Protein AF-0000000082405701 (afdb_homodimer)

Sequence (366 aa):
MRSQQKILGAALGLIEGGGFEAVNIAAVATAAGVSRQTVYSIFGTREEVVSQAMGGLAVEVLGEITAQVESVDTACDYVVEFIVAARTAVRAHPVLATLLLAERGNPVFDLEMMSRAIPFAGQMLAPMVERGLATEAELDEIVEIAVRLGLSVVAFDSDLVHSDDSLRAFLSRWLGPAIRSTSMRSQQKILGAALGLIEGGGFEAVNIAAVATAAGVSRQTVYSIFGTREEVVSQAMGGLAVEVLGEITAQVESVDTACDYVVEFIVAARTAVRAHPVLATLLLAERGNPVFDLEMMSRAIPFAGQMLAPMVERGLATEAELDEIVEIAVRLGLSVVAFDSDLVHSDDSLRAFLSRWLGPAIRSTS

Nearest PDB structures (foldseek):
  5n1i-assembly1_B  TM=6.754E-01  e=7.200E-05  Mycobacterium tuberculosis H37Rv
  3f1b-assembly1_A-2  TM=5.579E-01  e=2.774E-04  Rhodococcus jostii RHA1
  2gen-assembly1_A-2  TM=5.073E-01  e=1.478E-04  Pseudomonas aeruginosa PAO1
  3pas-assembly1_A  TM=5.674E-01  e=1.602E-03  Marinobacter nauticus VT8
  6o6o-assembly1_B  TM=6.474E-01  e=3.936E-03  Mycobacterium tuberculosis

Foldseek 3Di:
DLLLVLLLVLCLVQCLVPNLVSQALVSSCVSSVHDSVVVCVVQNGSLSSNVVSVVVLLVVLLVQLLVQLVPPQALLSSLLSSLLSSLVSQCPDSNSLSLLPPDPSNCCPDPCNCVVQLVSLLVSSVVCVVSVNDPPVVSSVSSVVSSVVSSCCNNPPDPQCNDSVSSSVVSCVVVVVVSVVVD/DLLLVLLLVLCLVQCLPPNLVSFALVSSCVSSVHDSVVVCVVQNGSLSSNVVSVVVLLVVLLVQLLVQQVPPQALLSSLLSSLLSSLVSQCPDSNSLSLLPPDPSNCCPDPCNCVVQLVSLLVSSVVCVVSVNDPPVVSSVSSVVSSVVSSCCNNPPDPQCNDSVSSSVVSCVVVVVVSVVVD

Structure (mmCIF, N/CA/C/O backbone):
data_AF-0000000082405701-model_v1
#
loop_
_entity.id
_entity.type
_entity.pdbx_description
1 polymer 'TetR/AcrR family transcriptional regulator'
#
loop_
_atom_site.group_PDB
_atom_site.id
_atom_site.type_symbol
_atom_site.label_atom_id
_atom_site.label_alt_id
_atom_site.label_comp_id
_atom_site.label_asym_id
_atom_site.label_entity_id
_atom_site.label_seq_id
_atom_site.pdbx_PDB_ins_code
_atom_site.Cartn_x
_atom_site.Cartn_y
_atom_site.Cartn_z
_atom_site.occupancy
_atom_site.B_iso_or_equiv
_atom_site.auth_seq_id
_atom_site.auth_comp_id
_atom_site.auth_asym_id
_atom_site.auth_atom_id
_atom_site.pdbx_PDB_model_num
ATOM 1 N N . MET A 1 1 ? -15.023 -31.734 -10.336 1 65.12 1 MET A N 1
ATOM 2 C CA . MET A 1 1 ? -13.977 -31.016 -11.047 1 65.12 1 MET A CA 1
ATOM 3 C C . MET A 1 1 ? -14.57 -29.969 -11.977 1 65.12 1 MET A C 1
ATOM 5 O O . MET A 1 1 ? -14.188 -28.797 -11.93 1 65.12 1 MET A O 1
ATOM 9 N N . ARG A 1 2 ? -15.727 -30.281 -12.555 1 86.25 2 ARG A N 1
ATOM 10 C CA . ARG A 1 2 ? -16.344 -29.438 -13.562 1 86.25 2 ARG A CA 1
ATOM 11 C C . ARG A 1 2 ? -17.109 -28.281 -12.914 1 86.25 2 ARG A C 1
ATOM 13 O O . ARG A 1 2 ? -16.969 -27.125 -13.328 1 86.25 2 ARG A O 1
ATOM 20 N N . SER A 1 3 ? -17.75 -28.625 -11.672 1 91.31 3 SER A N 1
ATOM 21 C CA . SER A 1 3 ? -18.562 -27.609 -11.023 1 91.31 3 SER A CA 1
ATOM 22 C C . SER A 1 3 ? -17.703 -26.562 -10.328 1 91.31 3 SER A C 1
ATOM 24 O O . SER A 1 3 ? -18 -25.375 -10.359 1 91.31 3 SER A O 1
ATOM 26 N N . GLN A 1 4 ? -16.656 -27.078 -9.805 1 93 4 GLN A N 1
ATOM 27 C CA . GLN A 1 4 ? -15.758 -26.172 -9.094 1 93 4 GLN A CA 1
ATOM 28 C C . GLN A 1 4 ? -15.188 -25.109 -10.039 1 93 4 GLN A C 1
ATOM 30 O O . GLN A 1 4 ? -15.188 -23.922 -9.711 1 93 4 GLN A O 1
ATOM 35 N N . GLN A 1 5 ? -14.789 -25.594 -11.141 1 92.19 5 GLN A N 1
ATOM 36 C CA . GLN A 1 5 ? -14.211 -24.688 -12.125 1 92.19 5 GLN A CA 1
ATOM 37 C C . GLN A 1 5 ? -15.258 -23.719 -12.656 1 92.19 5 GLN A C 1
ATOM 39 O O . GLN A 1 5 ? -14.961 -22.547 -12.883 1 92.19 5 GLN A O 1
ATOM 44 N N . LYS A 1 6 ? -16.406 -24.234 -12.844 1 95 6 LYS A N 1
ATOM 45 C CA . LYS A 1 6 ? -17.5 -23.375 -13.32 1 95 6 LYS A CA 1
ATOM 46 C C . LYS A 1 6 ? -17.812 -22.281 -12.312 1 95 6 LYS A C 1
ATOM 48 O O . LYS A 1 6 ? -18.047 -21.125 -12.695 1 95 6 LYS A O 1
ATOM 53 N N . ILE A 1 7 ? -17.766 -22.719 -11.094 1 96.38 7 ILE A N 1
ATOM 54 C CA . ILE A 1 7 ? -18.094 -21.781 -10.016 1 96.38 7 ILE A CA 1
ATOM 55 C C . ILE A 1 7 ? -17 -20.703 -9.93 1 96.38 7 ILE A C 1
ATOM 57 O O . ILE A 1 7 ? -17.312 -19.516 -9.852 1 96.38 7 ILE A O 1
ATOM 61 N N . LEU A 1 8 ? -15.828 -21.172 -9.953 1 93.81 8 LEU A N 1
ATOM 62 C CA . LEU A 1 8 ? -14.727 -20.219 -9.875 1 93.81 8 LEU A CA 1
ATOM 63 C C . LEU A 1 8 ? -14.719 -19.297 -11.086 1 93.81 8 LEU A C 1
ATOM 65 O O . LEU A 1 8 ? -14.484 -18.094 -10.945 1 93.81 8 LEU A O 1
ATOM 69 N N . GLY A 1 9 ? -15.016 -19.859 -12.219 1 93.31 9 GLY A N 1
ATOM 70 C CA . GLY A 1 9 ? -15.133 -19.047 -13.422 1 93.31 9 GLY A CA 1
ATOM 71 C C . GLY A 1 9 ? -16.25 -18.016 -13.344 1 93.31 9 GLY A C 1
ATOM 72 O O . GLY A 1 9 ? -16.078 -16.875 -13.766 1 93.31 9 GLY A O 1
ATOM 73 N N . ALA A 1 10 ? -17.344 -18.453 -12.844 1 95.94 10 ALA A N 1
ATOM 74 C CA . ALA A 1 10 ? -18.5 -17.562 -12.672 1 95.94 10 ALA A CA 1
ATOM 75 C C . ALA A 1 10 ? -18.172 -16.406 -11.727 1 95.94 10 ALA A C 1
ATOM 77 O O . ALA A 1 10 ? -18.531 -15.266 -11.984 1 95.94 10 ALA A O 1
ATOM 78 N N . ALA A 1 11 ? -17.531 -16.766 -10.664 1 94.56 11 ALA A N 1
ATOM 79 C CA . ALA A 1 11 ? -17.141 -15.742 -9.703 1 94.56 11 ALA A CA 1
ATOM 80 C C . ALA A 1 11 ? -16.234 -14.695 -10.352 1 94.56 11 ALA A C 1
ATOM 82 O O . ALA A 1 11 ? -16.438 -13.492 -10.164 1 94.56 11 ALA A O 1
ATOM 83 N N . LEU A 1 12 ? -15.289 -15.133 -11.133 1 91.56 12 LEU A N 1
ATOM 84 C CA . LEU A 1 12 ? -14.383 -14.227 -11.82 1 91.56 12 LEU A CA 1
ATOM 85 C C . LEU A 1 12 ? -15.133 -13.344 -12.805 1 91.56 12 LEU A C 1
ATOM 87 O O . LEU A 1 12 ? -14.844 -12.148 -12.93 1 91.56 12 LEU A O 1
ATOM 91 N N . GLY A 1 13 ? -16.047 -13.953 -13.453 1 92.88 13 GLY A N 1
ATOM 92 C CA . GLY A 1 13 ? -16.875 -13.18 -14.367 1 92.88 13 GLY A CA 1
ATOM 93 C C . GLY A 1 13 ? -17.672 -12.086 -13.672 1 92.88 13 GLY A C 1
ATOM 94 O O . GLY A 1 13 ? -17.766 -10.969 -14.18 1 92.88 13 GLY A O 1
ATOM 95 N N . LEU A 1 14 ? -18.219 -12.43 -12.562 1 94.19 14 LEU A N 1
ATOM 96 C CA . LEU A 1 14 ? -18.984 -11.453 -11.789 1 94.19 14 LEU A CA 1
ATOM 97 C C . LEU A 1 14 ? -18.094 -10.312 -11.312 1 94.19 14 LEU A C 1
ATOM 99 O O . LEU A 1 14 ? -18.5 -9.148 -11.352 1 94.19 14 LEU A O 1
ATOM 103 N N . ILE A 1 15 ? -16.953 -10.656 -10.93 1 88.94 15 ILE A N 1
ATOM 104 C CA . ILE A 1 15 ? -16.016 -9.641 -10.453 1 88.94 15 ILE A CA 1
ATOM 105 C C . ILE A 1 15 ? -15.617 -8.727 -11.609 1 88.94 15 ILE A C 1
ATOM 107 O O . ILE A 1 15 ? -15.562 -7.504 -11.445 1 88.94 15 ILE A O 1
ATOM 111 N N . GLU A 1 16 ? -15.312 -9.32 -12.68 1 87.94 16 GLU A N 1
ATOM 112 C CA . GLU A 1 16 ? -14.93 -8.547 -13.859 1 87.94 16 GLU A CA 1
ATOM 113 C C . GLU A 1 16 ? -16 -7.527 -14.227 1 87.94 16 GLU A C 1
ATOM 115 O O . GLU A 1 16 ? -15.688 -6.391 -14.586 1 87.94 16 GLU A O 1
ATOM 120 N N . GLY A 1 17 ? -17.219 -7.898 -14.078 1 85.88 17 GLY A N 1
ATOM 121 C CA . GLY A 1 17 ? -18.328 -7.07 -14.508 1 85.88 17 GLY A CA 1
ATOM 122 C C . GLY A 1 17 ? -18.781 -6.09 -13.445 1 85.88 17 GLY A C 1
ATOM 123 O O . GLY A 1 17 ? -19.156 -4.957 -13.758 1 85.88 17 GLY A O 1
ATOM 124 N N . GLY A 1 18 ? -18.828 -6.543 -12.211 1 86.38 18 GLY A N 1
ATOM 125 C CA . GLY A 1 18 ? -19.469 -5.738 -11.188 1 86.38 18 GLY A CA 1
ATOM 126 C C . GLY A 1 18 ? -18.625 -5.566 -9.938 1 86.38 18 GLY A C 1
ATOM 127 O O . GLY A 1 18 ? -19.094 -4.984 -8.953 1 86.38 18 GLY A O 1
ATOM 128 N N . GLY A 1 19 ? -17.438 -5.984 -10 1 84.62 19 GLY A N 1
ATOM 129 C CA . GLY A 1 19 ? -16.594 -5.887 -8.82 1 84.62 19 GLY A CA 1
ATOM 130 C C . GLY A 1 19 ? -16.906 -6.938 -7.777 1 84.62 19 GLY A C 1
ATOM 131 O O . GLY A 1 19 ? -17.672 -7.863 -8.031 1 84.62 19 GLY A O 1
ATOM 132 N N . PHE A 1 20 ? -16.312 -6.762 -6.645 1 82.75 20 PHE A N 1
ATOM 133 C CA . PHE A 1 20 ? -16.422 -7.777 -5.602 1 82.75 20 PHE A CA 1
ATOM 134 C C . PHE A 1 20 ? -17.828 -7.785 -5 1 82.75 20 PHE A C 1
ATOM 136 O O . PHE A 1 20 ? -18.297 -8.82 -4.523 1 82.75 20 PHE A O 1
ATOM 143 N N . GLU A 1 21 ? -18.453 -6.707 -5.051 1 83 21 GLU A N 1
ATOM 144 C CA . GLU A 1 21 ? -19.781 -6.598 -4.484 1 83 21 GLU A CA 1
ATOM 145 C C . GLU A 1 21 ? -20.797 -7.383 -5.312 1 83 21 GLU A C 1
ATOM 147 O O . GLU A 1 21 ? -21.875 -7.738 -4.816 1 83 21 GLU A O 1
ATOM 152 N N . ALA A 1 22 ? -20.469 -7.672 -6.426 1 88.88 22 ALA A N 1
ATOM 153 C CA . ALA A 1 22 ? -21.359 -8.398 -7.32 1 88.88 22 ALA A CA 1
ATOM 154 C C . ALA A 1 22 ? -21.359 -9.891 -7.004 1 88.88 22 ALA A C 1
ATOM 156 O O . ALA A 1 22 ? -22.219 -10.633 -7.48 1 88.88 22 ALA A O 1
ATOM 157 N N . VAL A 1 23 ? -20.422 -10.312 -6.223 1 91.94 23 VAL A N 1
ATOM 158 C CA . VAL A 1 23 ? -20.266 -11.734 -5.945 1 91.94 23 VAL A CA 1
ATOM 159 C C . VAL A 1 23 ? -21.078 -12.109 -4.703 1 91.94 23 VAL A C 1
ATOM 161 O O . VAL A 1 23 ? -20.797 -11.617 -3.605 1 91.94 23 VAL A O 1
ATOM 164 N N . ASN A 1 24 ? -22.062 -12.805 -4.828 1 95 24 ASN A N 1
ATOM 165 C CA . ASN A 1 24 ? -22.797 -13.5 -3.777 1 95 24 ASN A CA 1
ATOM 166 C C . ASN A 1 24 ? -23.203 -14.906 -4.215 1 95 24 ASN A C 1
ATOM 168 O O . ASN A 1 24 ? -23.109 -15.242 -5.398 1 95 24 ASN A O 1
ATOM 172 N N . ILE A 1 25 ? -23.609 -15.703 -3.242 1 96.12 25 ILE A N 1
ATOM 173 C CA . ILE A 1 25 ? -23.844 -17.125 -3.508 1 96.12 25 ILE A CA 1
ATOM 174 C C . ILE A 1 25 ? -24.922 -17.266 -4.57 1 96.12 25 ILE A C 1
ATOM 176 O O . ILE A 1 25 ? -24.781 -18.078 -5.492 1 96.12 25 ILE A O 1
ATOM 180 N N . ALA A 1 26 ? -25.938 -16.453 -4.492 1 96.94 26 ALA A N 1
ATOM 181 C CA . ALA A 1 26 ? -27.031 -16.531 -5.453 1 96.94 26 ALA A CA 1
ATOM 182 C C . ALA A 1 26 ? -26.562 -16.188 -6.859 1 96.94 26 ALA A C 1
ATOM 184 O O . ALA A 1 26 ? -26.859 -16.906 -7.82 1 96.94 26 ALA A O 1
ATOM 185 N N . ALA A 1 27 ? -25.875 -15.188 -7.004 1 97.38 27 ALA A N 1
ATOM 186 C CA . ALA A 1 27 ? -25.391 -14.727 -8.305 1 97.38 27 ALA A CA 1
ATOM 187 C C . ALA A 1 27 ? -24.391 -15.719 -8.898 1 97.38 27 ALA A C 1
ATOM 189 O O . ALA A 1 27 ? -24.422 -15.992 -10.102 1 97.38 27 ALA A O 1
ATOM 190 N N . VAL A 1 28 ? -23.516 -16.25 -8.086 1 97.62 28 VAL A N 1
ATOM 191 C CA . VAL A 1 28 ? -22.516 -17.203 -8.531 1 97.62 28 VAL A CA 1
ATOM 192 C C . VAL A 1 28 ? -23.203 -18.484 -9.008 1 97.62 28 VAL A C 1
ATOM 194 O O . VAL A 1 28 ? -22.859 -19.031 -10.062 1 97.62 28 VAL A O 1
ATOM 197 N N . ALA A 1 29 ? -24.125 -18.906 -8.211 1 97.5 29 ALA A N 1
ATOM 198 C CA . ALA A 1 29 ? -24.859 -20.125 -8.57 1 97.5 29 ALA A CA 1
ATOM 199 C C . ALA A 1 29 ? -25.547 -19.969 -9.914 1 97.5 29 ALA A C 1
ATOM 201 O O . ALA A 1 29 ? -25.453 -20.828 -10.781 1 97.5 29 ALA A O 1
ATOM 202 N N . THR A 1 30 ? -26.188 -18.859 -10.109 1 97.81 30 THR A N 1
ATOM 203 C CA . THR A 1 30 ? -26.906 -18.562 -11.352 1 97.81 30 THR A CA 1
ATOM 204 C C . THR A 1 30 ? -25.953 -18.516 -12.531 1 97.81 30 THR A C 1
ATOM 206 O O . THR A 1 30 ? -26.188 -19.172 -13.555 1 97.81 30 THR A O 1
ATOM 209 N N . ALA A 1 31 ? -24.891 -17.891 -12.383 1 97 31 ALA A N 1
ATOM 210 C CA . ALA A 1 31 ? -23.922 -17.719 -13.461 1 97 31 ALA A CA 1
ATOM 211 C C . ALA A 1 31 ? -23.219 -19.031 -13.805 1 97 31 ALA A C 1
ATOM 213 O O . ALA A 1 31 ? -22.891 -19.281 -14.969 1 97 31 ALA A O 1
ATOM 214 N N . ALA A 1 32 ? -23.031 -19.828 -12.828 1 97.12 32 ALA A N 1
ATOM 215 C CA . ALA A 1 32 ? -22.344 -21.094 -13.008 1 97.12 32 ALA A CA 1
ATOM 216 C C . ALA A 1 32 ? -23.297 -22.188 -13.469 1 97.12 32 ALA A C 1
ATOM 218 O O . ALA A 1 32 ? -22.859 -23.266 -13.883 1 97.12 32 ALA A O 1
ATOM 219 N N . GLY A 1 33 ? -24.547 -21.906 -13.359 1 97.38 33 GLY A N 1
ATOM 220 C CA . GLY A 1 33 ? -25.531 -22.906 -13.734 1 97.38 33 GLY A CA 1
ATOM 221 C C . GLY A 1 33 ? -25.625 -24.062 -12.758 1 97.38 33 GLY A C 1
ATOM 222 O O . GLY A 1 33 ? -25.75 -25.219 -13.156 1 97.38 33 GLY A O 1
ATOM 223 N N . VAL A 1 34 ? -25.453 -23.797 -11.539 1 97.44 34 VAL A N 1
ATOM 224 C CA . VAL A 1 34 ? -25.578 -24.797 -10.484 1 97.44 34 VAL A CA 1
ATOM 225 C C . VAL A 1 34 ? -26.516 -24.297 -9.391 1 97.44 34 VAL A C 1
ATOM 227 O O . VAL A 1 34 ? -26.969 -23.141 -9.438 1 97.44 34 VAL A O 1
ATOM 230 N N . SER A 1 35 ? -26.844 -25.172 -8.484 1 96.69 35 SER A N 1
ATOM 231 C CA . SER A 1 35 ? -27.672 -24.75 -7.371 1 96.69 35 SER A CA 1
ATOM 232 C C . SER A 1 35 ? -26.875 -24 -6.32 1 96.69 35 SER A C 1
ATOM 234 O O . SER A 1 35 ? -25.656 -24.156 -6.238 1 96.69 35 SER A O 1
ATOM 236 N N . ARG A 1 36 ? -27.578 -23.188 -5.539 1 96.31 36 ARG A N 1
ATOM 237 C CA . ARG A 1 36 ? -26.938 -22.516 -4.406 1 96.31 36 ARG A CA 1
ATOM 238 C C . ARG A 1 36 ? -26.328 -23.531 -3.445 1 96.31 36 ARG A C 1
ATOM 240 O O . ARG A 1 36 ? -25.234 -23.328 -2.916 1 96.31 36 ARG A O 1
ATOM 247 N N . GLN A 1 37 ? -27.016 -24.594 -3.285 1 96.12 37 GLN A N 1
ATOM 248 C CA . GLN A 1 37 ? -26.578 -25.656 -2.391 1 96.12 37 GLN A CA 1
ATOM 249 C C . GLN A 1 37 ? -25.25 -26.25 -2.855 1 96.12 37 GLN A C 1
ATOM 251 O O . GLN A 1 37 ? -24.391 -26.578 -2.035 1 96.12 37 GLN A O 1
ATOM 256 N N . THR A 1 38 ? -25.156 -26.375 -4.105 1 95.94 38 THR A N 1
ATOM 257 C CA . THR A 1 38 ? -23.922 -26.891 -4.68 1 95.94 38 THR A CA 1
ATOM 258 C C . THR A 1 38 ? -22.75 -25.953 -4.371 1 95.94 38 THR A C 1
ATOM 260 O O . THR A 1 38 ? -21.672 -26.406 -4 1 95.94 38 THR A O 1
ATOM 263 N N . VAL A 1 39 ? -22.938 -24.625 -4.473 1 97.25 39 VAL A N 1
ATOM 264 C CA . VAL A 1 39 ? -21.891 -23.656 -4.168 1 97.25 39 VAL A CA 1
ATOM 265 C C . VAL A 1 39 ? -21.5 -23.766 -2.697 1 97.25 39 VAL A C 1
ATOM 267 O O . VAL A 1 39 ? -20.312 -23.812 -2.365 1 97.25 39 VAL A O 1
ATOM 270 N N . TYR A 1 40 ? -22.5 -23.953 -1.844 1 95.88 40 TYR A N 1
ATOM 271 C CA . TYR A 1 40 ? -22.25 -24.062 -0.409 1 95.88 40 TYR A CA 1
ATOM 272 C C . TYR A 1 40 ? -21.516 -25.344 -0.072 1 95.88 40 TYR A C 1
ATOM 274 O O . TYR A 1 40 ? -20.609 -25.359 0.767 1 95.88 40 TYR A O 1
ATOM 282 N N . SER A 1 41 ? -21.938 -26.344 -0.735 1 95.88 41 SER A N 1
ATOM 283 C CA . SER A 1 41 ? -21.328 -27.641 -0.442 1 95.88 41 SER A CA 1
ATOM 284 C C . SER A 1 41 ? -19.859 -27.656 -0.847 1 95.88 41 SER A C 1
ATOM 286 O O . SER A 1 41 ? -19.047 -28.281 -0.172 1 95.88 41 SER A O 1
ATOM 288 N N . ILE A 1 42 ? -19.547 -27 -1.888 1 95.38 42 ILE A N 1
ATOM 289 C CA . ILE A 1 42 ? -18.188 -27.047 -2.428 1 95.38 42 ILE A CA 1
ATOM 290 C C . ILE A 1 42 ? -17.312 -26.031 -1.717 1 95.38 42 ILE A C 1
ATOM 292 O O . ILE A 1 42 ? -16.172 -26.312 -1.369 1 95.38 42 ILE A O 1
ATOM 296 N N . PHE A 1 43 ? -17.812 -24.75 -1.463 1 94.62 43 PHE A N 1
ATOM 297 C CA . PHE A 1 43 ? -16.938 -23.672 -1.015 1 94.62 43 PHE A CA 1
ATOM 298 C C . PHE A 1 43 ? -17.344 -23.188 0.37 1 94.62 43 PHE A C 1
ATOM 300 O O . PHE A 1 43 ? -16.562 -22.547 1.065 1 94.62 43 PHE A O 1
ATOM 307 N N . GLY A 1 44 ? -18.469 -23.422 0.68 1 92.81 44 GLY A N 1
ATOM 308 C CA . GLY A 1 44 ? -18.938 -23.062 2.006 1 92.81 44 GLY A CA 1
ATOM 309 C C . GLY A 1 44 ? -19.391 -21.609 2.104 1 92.81 44 GLY A C 1
ATOM 310 O O . GLY A 1 44 ? -20.531 -21.328 2.48 1 92.81 44 GLY A O 1
ATOM 311 N N . THR A 1 45 ? -18.547 -20.625 1.73 1 92.31 45 THR A N 1
ATOM 312 C CA . THR A 1 45 ? -18.891 -19.219 1.891 1 92.31 45 THR A CA 1
ATOM 313 C C . THR A 1 45 ? -18.5 -18.422 0.649 1 92.31 45 THR A C 1
ATOM 315 O O . THR A 1 45 ? -17.672 -18.875 -0.151 1 92.31 45 THR A O 1
ATOM 318 N N . ARG A 1 46 ? -19.109 -17.25 0.557 1 91.94 46 ARG A N 1
ATOM 319 C CA . ARG A 1 46 ? -18.75 -16.297 -0.495 1 91.94 46 ARG A CA 1
ATOM 320 C C . ARG A 1 46 ? -17.266 -15.961 -0.451 1 91.94 46 ARG A C 1
ATOM 322 O O . ARG A 1 46 ? -16.609 -15.883 -1.492 1 91.94 46 ARG A O 1
ATOM 329 N N . GLU A 1 47 ? -16.781 -15.82 0.719 1 84.44 47 GLU A N 1
ATOM 330 C CA . GLU A 1 47 ? -15.391 -15.453 0.906 1 84.44 47 GLU A CA 1
ATOM 331 C C . GLU A 1 47 ? -14.453 -16.531 0.365 1 84.44 47 GLU A C 1
ATOM 333 O O . GLU A 1 47 ? -13.438 -16.219 -0.259 1 84.44 47 GLU A O 1
ATOM 338 N N . GLU A 1 48 ? -14.844 -17.672 0.582 1 87.12 48 GLU A N 1
ATOM 339 C CA . GLU A 1 48 ? -14.031 -18.797 0.09 1 87.12 48 GLU A CA 1
ATOM 340 C C . GLU A 1 48 ? -14.078 -18.875 -1.433 1 87.12 48 GLU A C 1
ATOM 342 O O . GLU A 1 48 ? -13.07 -19.172 -2.074 1 87.12 48 GLU A O 1
ATOM 347 N N . VAL A 1 49 ? -15.258 -18.656 -1.954 1 91.69 49 VAL A N 1
ATOM 348 C CA . VAL A 1 49 ? -15.383 -18.641 -3.408 1 91.69 49 VAL A CA 1
ATOM 349 C C . VAL A 1 49 ? -14.453 -17.578 -3.992 1 91.69 49 VAL A C 1
ATOM 351 O O . VAL A 1 49 ? -13.68 -17.859 -4.91 1 91.69 49 VAL A O 1
ATOM 354 N N . VAL A 1 50 ? -14.508 -16.453 -3.439 1 87.62 50 VAL A N 1
ATOM 355 C CA . VAL A 1 50 ? -13.727 -15.328 -3.93 1 87.62 50 VAL A CA 1
ATOM 356 C C . VAL A 1 50 ? -12.234 -15.609 -3.736 1 87.62 50 VAL A C 1
ATOM 358 O O . VAL A 1 50 ? -11.438 -15.422 -4.656 1 87.62 50 VAL A O 1
ATOM 361 N N . SER A 1 51 ? -11.922 -16.078 -2.59 1 83.5 51 SER A N 1
ATOM 362 C CA . SER A 1 51 ? -10.531 -16.375 -2.27 1 83.5 51 SER A CA 1
ATOM 363 C C . SER A 1 51 ? -9.945 -17.391 -3.244 1 83.5 51 SER A C 1
ATOM 365 O O . SER A 1 51 ? -8.852 -17.188 -3.783 1 83.5 51 SER A O 1
ATOM 367 N N . GLN A 1 52 ? -10.617 -18.375 -3.496 1 84.94 52 GLN A N 1
ATOM 368 C CA . GLN A 1 52 ? -10.109 -19.422 -4.387 1 84.94 52 GLN A CA 1
ATOM 369 C C . GLN A 1 52 ? -10.094 -18.953 -5.836 1 84.94 52 GLN A C 1
ATOM 371 O O . GLN A 1 52 ? -9.195 -19.297 -6.602 1 84.94 52 GLN A O 1
ATOM 376 N N . ALA A 1 53 ? -11.102 -18.234 -6.199 1 87.56 53 ALA A N 1
ATOM 377 C CA . ALA A 1 53 ? -11.117 -17.672 -7.547 1 87.56 53 ALA A CA 1
ATOM 378 C C . ALA A 1 53 ? -9.891 -16.797 -7.781 1 87.56 53 ALA A C 1
ATOM 380 O O . ALA A 1 53 ? -9.234 -16.891 -8.82 1 87.56 53 ALA A O 1
ATOM 381 N N . MET A 1 54 ? -9.555 -16 -6.852 1 81.88 54 MET A N 1
ATOM 382 C CA . MET A 1 54 ? -8.398 -15.117 -6.941 1 81.88 54 MET A CA 1
ATOM 383 C C . MET A 1 54 ? -7.094 -15.906 -6.906 1 81.88 54 MET A C 1
ATOM 385 O O . MET A 1 54 ? -6.125 -15.539 -7.574 1 81.88 54 MET A O 1
ATOM 389 N N . GLY A 1 55 ? -7.09 -16.953 -6.098 1 76.12 55 GLY A N 1
ATOM 390 C CA . GLY A 1 55 ? -5.922 -17.812 -6.027 1 76.12 55 GLY A CA 1
ATOM 391 C C . GLY A 1 55 ? -5.555 -18.422 -7.367 1 76.12 55 GLY A C 1
ATOM 392 O O . GLY A 1 55 ? -4.375 -18.516 -7.715 1 76.12 55 GLY A O 1
ATOM 393 N N . GLY A 1 56 ? -6.539 -18.859 -8.102 1 74.81 56 GLY A N 1
ATOM 394 C CA . GLY A 1 56 ? -6.301 -19.375 -9.438 1 74.81 56 GLY A CA 1
ATOM 395 C C . GLY A 1 56 ? -5.668 -18.359 -10.367 1 74.81 56 GLY A C 1
ATOM 396 O O . GLY A 1 56 ? -4.781 -18.703 -11.156 1 74.81 56 GLY A O 1
ATOM 397 N N . LEU A 1 57 ? -6.133 -17.188 -10.281 1 75.75 57 LEU A N 1
ATOM 398 C CA . LEU A 1 57 ? -5.574 -16.109 -11.094 1 75.75 57 LEU A CA 1
ATOM 399 C C . LEU A 1 57 ? -4.113 -15.867 -10.734 1 75.75 57 LEU A C 1
ATOM 401 O O . LEU A 1 57 ? -3.293 -15.586 -11.617 1 75.75 57 LEU A O 1
ATOM 405 N N . ALA A 1 58 ? -3.785 -16 -9.477 1 72.5 58 ALA A N 1
ATOM 406 C CA . ALA A 1 58 ? -2.41 -15.828 -9.023 1 72.5 58 ALA A CA 1
ATOM 407 C C . ALA A 1 58 ? -1.471 -16.812 -9.703 1 72.5 58 ALA A C 1
ATOM 409 O O . ALA A 1 58 ? -0.35 -16.469 -10.078 1 72.5 58 ALA A O 1
ATOM 410 N N . VAL A 1 59 ? -1.979 -18 -9.883 1 71.19 59 VAL A N 1
ATOM 411 C CA . VAL A 1 59 ? -1.184 -19.047 -10.523 1 71.19 59 VAL A CA 1
ATOM 412 C C . VAL A 1 59 ? -0.914 -18.656 -11.977 1 71.19 59 VAL A C 1
ATOM 414 O O . VAL A 1 59 ? 0.201 -18.828 -12.477 1 71.19 59 VAL A O 1
ATOM 417 N N . GLU A 1 60 ? -1.897 -18.156 -12.656 1 72.81 60 GLU A N 1
ATOM 418 C CA . GLU A 1 60 ? -1.736 -17.719 -14.031 1 72.81 60 GLU A CA 1
ATOM 419 C C . GLU A 1 60 ? -0.729 -16.578 -14.133 1 72.81 60 GLU A C 1
ATOM 421 O O . GLU A 1 60 ? 0.102 -16.547 -15.047 1 72.81 60 GLU A O 1
ATOM 426 N N . VAL A 1 61 ? -0.757 -15.688 -13.273 1 78.12 61 VAL A N 1
ATOM 427 C CA . VAL A 1 61 ? 0.135 -14.539 -13.242 1 78.12 61 VAL A CA 1
ATOM 428 C C . VAL A 1 61 ? 1.568 -15 -12.992 1 78.12 61 VAL A C 1
ATOM 430 O O . VAL A 1 61 ? 2.512 -14.461 -13.57 1 78.12 61 VAL A O 1
ATOM 433 N N . LEU A 1 62 ? 1.699 -16.047 -12.188 1 76.62 62 LEU A N 1
ATOM 434 C CA . LEU A 1 62 ? 3.012 -16.609 -11.883 1 76.62 62 LEU A CA 1
ATOM 435 C C . LEU A 1 62 ? 3.734 -17.031 -13.156 1 76.62 62 LEU A C 1
ATOM 437 O O . LEU A 1 62 ? 4.934 -16.781 -13.305 1 76.62 62 LEU A O 1
ATOM 441 N N . GLY A 1 63 ? 2.98 -17.688 -14.031 1 76.75 63 GLY A N 1
ATOM 442 C CA . GLY A 1 63 ? 3.574 -18.125 -15.281 1 76.75 63 GLY A CA 1
ATOM 443 C C . GLY A 1 63 ? 4.098 -16.984 -16.125 1 76.75 63 GLY A C 1
ATOM 444 O O . GLY A 1 63 ? 5.195 -17.078 -16.688 1 76.75 63 GLY A O 1
ATOM 445 N N . GLU A 1 64 ? 3.43 -15.953 -16.188 1 78.5 64 GLU A N 1
ATOM 446 C CA . GLU A 1 64 ? 3.811 -14.781 -16.969 1 78.5 64 GLU A CA 1
ATOM 447 C C . GLU A 1 64 ? 5.043 -14.102 -16.391 1 78.5 64 GLU A C 1
ATOM 449 O O . GLU A 1 64 ? 5.938 -13.68 -17.125 1 78.5 64 GLU A O 1
ATOM 454 N N . ILE A 1 65 ? 5.094 -14.055 -15.133 1 85.5 65 ILE A N 1
ATOM 455 C CA . ILE A 1 65 ? 6.188 -13.375 -14.445 1 85.5 65 ILE A CA 1
ATOM 456 C C . ILE A 1 65 ? 7.477 -14.188 -14.602 1 85.5 65 ILE A C 1
ATOM 458 O O . ILE A 1 65 ? 8.531 -13.625 -14.906 1 85.5 65 ILE A O 1
ATOM 462 N N . THR A 1 66 ? 7.32 -15.5 -14.406 1 82.81 66 THR A N 1
ATOM 463 C CA . THR A 1 66 ? 8.477 -16.391 -14.492 1 82.81 66 THR A CA 1
ATOM 464 C C . THR A 1 66 ? 9.156 -16.25 -15.852 1 82.81 66 THR A C 1
ATOM 466 O O . THR A 1 66 ? 10.383 -16.203 -15.938 1 82.81 66 THR A O 1
ATOM 469 N N . ALA A 1 67 ? 8.406 -16.141 -16.891 1 83.62 67 ALA A N 1
ATOM 470 C CA . ALA A 1 67 ? 8.938 -16.031 -18.234 1 83.62 67 ALA A CA 1
ATOM 471 C C . ALA A 1 67 ? 9.742 -14.742 -18.406 1 83.62 67 ALA A C 1
ATOM 473 O O . ALA A 1 67 ? 10.719 -14.703 -19.156 1 83.62 67 ALA A O 1
ATOM 474 N N . GLN A 1 68 ? 9.422 -13.75 -17.688 1 84.62 68 GLN A N 1
ATOM 475 C CA . GLN A 1 68 ? 10.047 -12.438 -17.844 1 84.62 68 GLN A CA 1
ATOM 476 C C . GLN A 1 68 ? 11.328 -12.344 -17.016 1 84.62 68 GLN A C 1
ATOM 478 O O . GLN A 1 68 ? 12.211 -11.539 -17.328 1 84.62 68 GLN A O 1
ATOM 483 N N . VAL A 1 69 ? 11.492 -13.164 -15.984 1 88.06 69 VAL A N 1
ATOM 484 C CA . VAL A 1 69 ? 12.633 -13 -15.078 1 88.06 69 VAL A CA 1
ATOM 485 C C . VAL A 1 69 ? 13.656 -14.102 -15.336 1 88.06 69 VAL A C 1
ATOM 487 O O . VAL A 1 69 ? 14.766 -14.07 -14.789 1 88.06 69 VAL A O 1
ATOM 490 N N . GLU A 1 70 ? 13.383 -15.039 -16.172 1 83.31 70 GLU A N 1
ATOM 491 C CA . GLU A 1 70 ? 14.242 -16.188 -16.438 1 83.31 70 GLU A CA 1
ATOM 492 C C . GLU A 1 70 ? 15.602 -15.75 -16.969 1 83.31 70 GLU A C 1
ATOM 494 O O . GLU A 1 70 ? 16.625 -16.375 -16.672 1 83.31 70 GLU A O 1
ATOM 499 N N . SER A 1 71 ? 15.703 -14.625 -17.578 1 84.81 71 SER A N 1
ATOM 500 C CA . SER A 1 71 ? 16.938 -14.258 -18.266 1 84.81 71 SER A CA 1
ATOM 501 C C . SER A 1 71 ? 17.734 -13.227 -17.453 1 84.81 71 SER A C 1
ATOM 503 O O . SER A 1 71 ? 18.797 -12.797 -17.875 1 84.81 71 SER A O 1
ATOM 505 N N . VAL A 1 72 ? 17.312 -12.984 -16.297 1 89.31 72 VAL A N 1
ATOM 506 C CA . VAL A 1 72 ? 17.984 -11.945 -15.516 1 89.31 72 VAL A CA 1
ATOM 507 C C . VAL A 1 72 ? 19.172 -12.539 -14.758 1 89.31 72 VAL A C 1
ATOM 509 O O . VAL A 1 72 ? 19.094 -13.664 -14.266 1 89.31 72 VAL A O 1
ATOM 512 N N . ASP A 1 73 ? 20.25 -11.727 -14.633 1 88.25 73 ASP A N 1
ATOM 513 C CA . ASP A 1 73 ? 21.484 -12.336 -14.141 1 88.25 73 ASP A CA 1
ATOM 514 C C . ASP A 1 73 ? 21.922 -11.719 -12.812 1 88.25 73 ASP A C 1
ATOM 516 O O . ASP A 1 73 ? 22.875 -12.172 -12.195 1 88.25 73 ASP A O 1
ATOM 520 N N . THR A 1 74 ? 21.359 -10.68 -12.367 1 94.19 74 THR A N 1
ATOM 521 C CA . THR A 1 74 ? 21.703 -10.125 -11.062 1 94.19 74 THR A CA 1
ATOM 522 C C . THR A 1 74 ? 20.5 -10.164 -10.117 1 94.19 74 THR A C 1
ATOM 524 O O . THR A 1 74 ? 19.359 -10.156 -10.57 1 94.19 74 THR A O 1
ATOM 527 N N . ALA A 1 75 ? 20.812 -10.211 -8.898 1 95.06 75 ALA A N 1
ATOM 528 C CA . ALA A 1 75 ? 19.766 -10.258 -7.883 1 95.06 75 ALA A CA 1
ATOM 529 C C . ALA A 1 75 ? 18.844 -9.039 -7.992 1 95.06 75 ALA A C 1
ATOM 531 O O . ALA A 1 75 ? 17.625 -9.172 -7.949 1 95.06 75 ALA A O 1
ATOM 532 N N . CYS A 1 76 ? 19.438 -7.895 -8.164 1 96 76 CYS A N 1
ATOM 533 C CA . CYS A 1 76 ? 18.656 -6.672 -8.25 1 96 76 CYS A CA 1
ATOM 534 C C . CYS A 1 76 ? 17.75 -6.695 -9.477 1 96 76 CYS A C 1
ATOM 536 O O . CYS A 1 76 ? 16.547 -6.402 -9.375 1 96 76 CYS A O 1
ATOM 538 N N . ASP A 1 77 ? 18.281 -7.117 -10.57 1 95.56 77 ASP A N 1
ATOM 539 C CA . ASP A 1 77 ? 17.484 -7.172 -11.789 1 95.56 77 ASP A CA 1
ATOM 540 C C . ASP A 1 77 ? 16.344 -8.172 -11.641 1 95.56 77 ASP A C 1
ATOM 542 O O . ASP A 1 77 ? 15.242 -7.949 -12.164 1 95.56 77 ASP A O 1
ATOM 546 N N . TYR A 1 78 ? 16.641 -9.25 -10.992 1 95.62 78 TYR A N 1
ATOM 547 C CA . TYR A 1 78 ? 15.617 -10.258 -10.773 1 95.62 78 TYR A CA 1
ATOM 548 C C . TYR A 1 78 ? 14.43 -9.672 -10.016 1 95.62 78 TYR A C 1
ATOM 550 O O . TYR A 1 78 ? 13.281 -9.82 -10.438 1 95.62 78 TYR A O 1
ATOM 558 N N . VAL A 1 79 ? 14.672 -8.969 -8.945 1 96.62 79 VAL A N 1
ATOM 559 C CA . VAL A 1 79 ? 13.633 -8.383 -8.102 1 96.62 79 VAL A CA 1
ATOM 560 C C . VAL A 1 79 ? 12.906 -7.285 -8.875 1 96.62 79 VAL A C 1
ATOM 562 O O . VAL A 1 79 ? 11.672 -7.211 -8.852 1 96.62 79 VAL A O 1
ATOM 565 N N . VAL A 1 80 ? 13.648 -6.488 -9.586 1 96.81 80 VAL A N 1
ATOM 566 C CA . VAL A 1 80 ? 13.078 -5.375 -10.344 1 96.81 80 VAL A CA 1
ATOM 567 C C . VAL A 1 80 ? 12.141 -5.91 -11.422 1 96.81 80 VAL A C 1
ATOM 569 O O . VAL A 1 80 ? 10.992 -5.477 -11.516 1 96.81 80 VAL A O 1
ATOM 572 N N . GLU A 1 81 ? 12.586 -6.895 -12.148 1 95.56 81 GLU A N 1
ATOM 573 C CA . GLU A 1 81 ? 11.766 -7.438 -13.227 1 95.56 81 GLU A CA 1
ATOM 574 C C . GLU A 1 81 ? 10.555 -8.18 -12.68 1 95.56 81 GLU A C 1
ATOM 576 O O . GLU A 1 81 ? 9.484 -8.18 -13.289 1 95.56 81 GLU A O 1
ATOM 581 N N . PHE A 1 82 ? 10.781 -8.82 -11.57 1 95.12 82 PHE A N 1
ATOM 582 C CA . PHE A 1 82 ? 9.648 -9.453 -10.906 1 95.12 82 PHE A CA 1
ATOM 583 C C . PHE A 1 82 ? 8.547 -8.438 -10.617 1 95.12 82 PHE A C 1
ATOM 585 O O . PHE A 1 82 ? 7.387 -8.648 -10.961 1 95.12 82 PHE A O 1
ATOM 592 N N . ILE A 1 83 ? 8.859 -7.293 -10.016 1 95.44 83 ILE A N 1
ATOM 593 C CA . ILE A 1 83 ? 7.895 -6.266 -9.641 1 95.44 83 ILE A CA 1
ATOM 594 C C . ILE A 1 83 ? 7.262 -5.664 -10.891 1 95.44 83 ILE A C 1
ATOM 596 O O . ILE A 1 83 ? 6.043 -5.484 -10.953 1 95.44 83 ILE A O 1
ATOM 600 N N . VAL A 1 84 ? 8.039 -5.371 -11.883 1 94.44 84 VAL A N 1
ATOM 601 C CA . VAL A 1 84 ? 7.543 -4.773 -13.117 1 94.44 84 VAL A CA 1
ATOM 602 C C . VAL A 1 84 ? 6.574 -5.734 -13.805 1 94.44 84 VAL A C 1
ATOM 604 O O . VAL A 1 84 ? 5.484 -5.332 -14.219 1 94.44 84 VAL A O 1
ATOM 607 N N . ALA A 1 85 ? 6.965 -7.008 -13.906 1 92.38 85 ALA A N 1
ATOM 608 C CA . ALA A 1 85 ? 6.117 -8.016 -14.531 1 92.38 85 ALA A CA 1
ATOM 609 C C . ALA A 1 85 ? 4.812 -8.195 -13.758 1 92.38 85 ALA A C 1
ATOM 611 O O . ALA A 1 85 ? 3.746 -8.359 -14.359 1 92.38 85 ALA A O 1
ATOM 612 N N . ALA A 1 86 ? 4.934 -8.211 -12.461 1 90.06 86 ALA A N 1
ATOM 613 C CA . AL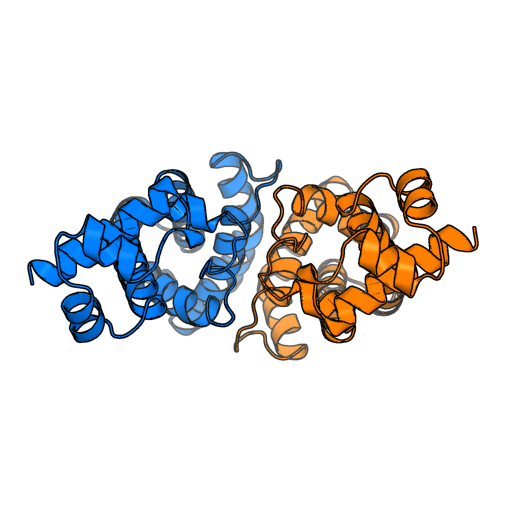A A 1 86 ? 3.74 -8.344 -11.625 1 90.06 86 ALA A CA 1
ATOM 614 C C . ALA A 1 86 ? 2.775 -7.184 -11.859 1 90.06 86 ALA A C 1
ATOM 616 O O . ALA A 1 86 ? 1.571 -7.395 -12.023 1 90.06 86 ALA A O 1
ATOM 617 N N . ARG A 1 87 ? 3.271 -5.965 -11.828 1 90.31 87 ARG A N 1
ATOM 618 C CA . ARG A 1 87 ? 2.434 -4.797 -12.078 1 90.31 87 ARG A CA 1
ATOM 619 C C . ARG A 1 87 ? 1.753 -4.891 -13.438 1 90.31 87 ARG A C 1
ATOM 621 O O . ARG A 1 87 ? 0.553 -4.633 -13.555 1 90.31 87 ARG A O 1
ATOM 628 N N . THR A 1 88 ? 2.543 -5.242 -14.43 1 88.62 88 THR A N 1
ATOM 629 C CA . THR A 1 88 ? 2.014 -5.367 -15.781 1 88.62 88 THR A CA 1
ATOM 630 C C . THR A 1 88 ? 0.915 -6.426 -15.836 1 88.62 88 THR A C 1
ATOM 632 O O . THR A 1 88 ? -0.136 -6.203 -16.438 1 88.62 88 THR A O 1
ATOM 635 N N . ALA A 1 89 ? 1.141 -7.523 -15.203 1 86.44 89 ALA A N 1
ATOM 636 C CA . ALA A 1 89 ? 0.176 -8.617 -15.195 1 86.44 89 ALA A CA 1
ATOM 637 C C . ALA A 1 89 ? -1.125 -8.203 -14.516 1 86.44 89 ALA A C 1
ATOM 639 O O . ALA A 1 89 ? -2.215 -8.516 -15 1 86.44 89 ALA A O 1
ATOM 640 N N . VAL A 1 90 ? -1.016 -7.492 -13.422 1 83.81 90 VAL A N 1
ATOM 641 C CA . VAL A 1 90 ? -2.195 -7.059 -12.68 1 83.81 90 VAL A CA 1
ATOM 642 C C . VAL A 1 90 ? -2.977 -6.035 -13.5 1 83.81 90 VAL A C 1
ATOM 644 O O . VAL A 1 90 ? -4.203 -6.113 -13.594 1 83.81 90 VAL A O 1
ATOM 647 N N . ARG A 1 91 ? -2.352 -5.156 -14.164 1 81.25 91 ARG A N 1
ATOM 648 C CA . ARG A 1 91 ? -2.996 -4.09 -14.922 1 81.25 91 ARG A CA 1
ATOM 649 C C . ARG A 1 91 ? -3.641 -4.637 -16.188 1 81.25 91 ARG A C 1
ATOM 651 O O . ARG A 1 91 ? -4.625 -4.082 -16.688 1 81.25 91 ARG A O 1
ATOM 658 N N . ALA A 1 92 ? -3.082 -5.691 -16.672 1 82.88 92 ALA A N 1
ATOM 659 C CA . ALA A 1 92 ? -3.559 -6.258 -17.938 1 82.88 92 ALA A CA 1
ATOM 660 C C . ALA A 1 92 ? -4.777 -7.148 -17.703 1 82.88 92 ALA A C 1
ATOM 662 O O . ALA A 1 92 ? -5.535 -7.418 -18.641 1 82.88 92 ALA A O 1
ATOM 663 N N . HIS A 1 93 ? -4.93 -7.637 -16.516 1 80.12 93 HIS A N 1
ATOM 664 C CA . HIS A 1 93 ? -6.016 -8.57 -16.266 1 80.12 93 HIS A CA 1
ATOM 665 C C . HIS A 1 93 ? -7.246 -7.855 -15.719 1 80.12 93 HIS A C 1
ATOM 667 O O . HIS A 1 93 ? -7.176 -7.195 -14.68 1 80.12 93 HIS A O 1
ATOM 673 N N . PRO A 1 94 ? -8.352 -8.047 -16.328 1 80.69 94 PRO A N 1
ATOM 674 C CA . PRO A 1 94 ? -9.539 -7.285 -15.938 1 80.69 94 PRO A CA 1
ATOM 675 C C . PRO A 1 94 ? -9.969 -7.547 -14.492 1 80.69 94 PRO A C 1
ATOM 677 O O . PRO A 1 94 ? -10.375 -6.621 -13.789 1 80.69 94 PRO A O 1
ATOM 680 N N . VAL A 1 95 ? -9.875 -8.773 -14.086 1 81.25 95 VAL A N 1
ATOM 681 C CA . VAL A 1 95 ? -10.281 -9.133 -12.734 1 81.25 95 VAL A CA 1
ATOM 682 C C . VAL A 1 95 ? -9.273 -8.586 -11.727 1 81.25 95 VAL A C 1
ATOM 684 O O . VAL A 1 95 ? -9.656 -8.008 -10.711 1 81.25 95 VAL A O 1
ATOM 687 N N . LEU A 1 96 ? -7.977 -8.664 -12.062 1 80 96 LEU A N 1
ATOM 688 C CA . LEU A 1 96 ? -6.941 -8.227 -11.133 1 80 96 LEU A CA 1
ATOM 689 C C . LEU A 1 96 ? -6.91 -6.703 -11.031 1 80 96 LEU A C 1
ATOM 691 O O . LEU A 1 96 ? -6.59 -6.152 -9.977 1 80 96 LEU A O 1
ATOM 695 N N . ALA A 1 97 ? -7.328 -6.09 -12.047 1 77.19 97 ALA A N 1
ATOM 696 C CA . ALA A 1 97 ? -7.375 -4.629 -12.039 1 77.19 97 ALA A CA 1
ATOM 697 C C . ALA A 1 97 ? -8.391 -4.121 -11.016 1 77.19 97 ALA A C 1
ATOM 699 O O . ALA A 1 97 ? -8.273 -2.996 -10.523 1 77.19 97 ALA A O 1
ATOM 700 N N . THR A 1 98 ? -9.398 -4.973 -10.727 1 75.69 98 THR A N 1
ATOM 701 C CA . THR A 1 98 ? -10.398 -4.598 -9.734 1 75.69 98 THR A CA 1
ATOM 702 C C . THR A 1 98 ? -9.789 -4.559 -8.336 1 75.69 98 THR A C 1
ATOM 704 O O . THR A 1 98 ? -10.305 -3.877 -7.449 1 75.69 98 THR A O 1
ATOM 707 N N . LEU A 1 99 ? -8.664 -5.199 -8.18 1 70.25 99 LEU A N 1
ATOM 708 C CA . LEU A 1 99 ? -7.938 -5.184 -6.918 1 70.25 99 LEU A CA 1
ATOM 709 C C . LEU A 1 99 ? -7.402 -3.787 -6.621 1 70.25 99 LEU A C 1
ATOM 711 O O . LEU A 1 99 ? -7.129 -3.457 -5.465 1 70.25 99 LEU A O 1
ATOM 715 N N . LEU A 1 100 ? -7.277 -3.039 -7.621 1 67.94 100 LEU A N 1
ATOM 716 C CA . LEU A 1 100 ? -6.781 -1.674 -7.48 1 67.94 100 LEU A CA 1
ATOM 717 C C . LEU A 1 100 ? -7.867 -0.754 -6.934 1 67.94 100 LEU A C 1
ATOM 719 O O . LEU A 1 100 ? -7.578 0.365 -6.504 1 67.94 100 LEU A O 1
ATOM 723 N N . LEU A 1 101 ? -9.031 -1.359 -6.93 1 65.94 101 LEU A N 1
ATOM 724 C CA . LEU A 1 101 ? -10.164 -0.556 -6.477 1 65.94 101 LEU A CA 1
ATOM 725 C C . LEU A 1 101 ? -10.445 -0.804 -5 1 65.94 101 LEU A C 1
ATOM 727 O O . LEU A 1 101 ? -10.367 -1.941 -4.527 1 65.94 101 LEU A O 1
ATOM 731 N N . ALA A 1 102 ? -10.43 0.249 -4.23 1 60.28 102 ALA A N 1
ATOM 732 C CA . ALA A 1 102 ? -10.773 0.131 -2.816 1 60.28 102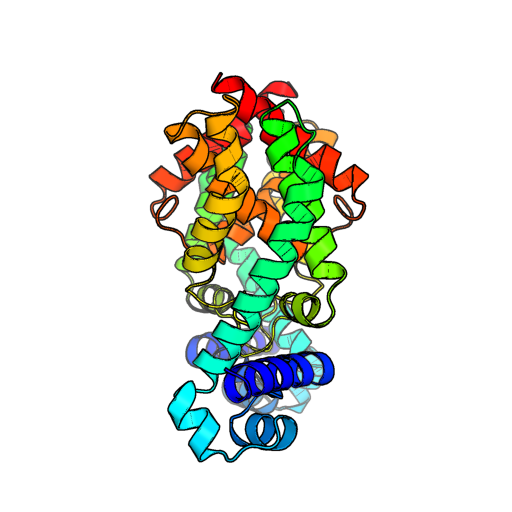 ALA A CA 1
ATOM 733 C C . ALA A 1 102 ? -12.258 -0.152 -2.629 1 60.28 102 ALA A C 1
ATOM 735 O O . ALA A 1 102 ? -13.07 0.775 -2.535 1 60.28 102 ALA A O 1
ATOM 736 N N . GLU A 1 103 ? -12.594 -1.321 -2.82 1 65.12 103 GLU A N 1
ATOM 737 C CA . GLU A 1 103 ? -13.977 -1.751 -2.674 1 65.12 103 GLU A CA 1
ATOM 738 C C . GLU A 1 103 ? -14.141 -2.713 -1.5 1 65.12 103 GLU A C 1
ATOM 740 O O . GLU A 1 103 ? -13.18 -3.389 -1.11 1 65.12 103 GLU A O 1
ATOM 745 N N . ARG A 1 104 ? -15.25 -2.514 -0.927 1 63.5 104 ARG A N 1
ATOM 746 C CA . ARG A 1 104 ? -15.594 -3.496 0.096 1 63.5 104 ARG A CA 1
ATOM 747 C C . ARG A 1 104 ? -15.422 -4.918 -0.43 1 63.5 104 ARG A C 1
ATOM 749 O O . ARG A 1 104 ? -15.797 -5.215 -1.564 1 63.5 104 ARG A O 1
ATOM 756 N N . GLY A 1 105 ? -14.719 -5.727 0.399 1 64.69 105 GLY A N 1
ATOM 757 C CA . GLY A 1 105 ? -14.516 -7.117 0.028 1 64.69 105 GLY A CA 1
ATOM 758 C C . GLY A 1 105 ? -13.258 -7.336 -0.789 1 64.69 105 GLY A C 1
ATOM 759 O O . GLY A 1 105 ? -12.938 -8.469 -1.154 1 64.69 105 GLY A O 1
ATOM 760 N N . ASN A 1 106 ? -12.672 -6.223 -1.169 1 70.06 106 ASN A N 1
ATOM 761 C CA . ASN A 1 106 ? -11.391 -6.332 -1.867 1 70.06 106 ASN A CA 1
ATOM 762 C C . ASN A 1 106 ? -10.32 -6.965 -0.982 1 70.06 106 ASN A C 1
ATOM 764 O O . ASN A 1 106 ? -9.977 -6.418 0.066 1 70.06 106 ASN A O 1
ATOM 768 N N . PRO A 1 107 ? -9.883 -8.141 -1.415 1 69.38 107 PRO A N 1
ATOM 769 C CA . PRO A 1 107 ? -8.961 -8.875 -0.542 1 69.38 107 PRO A CA 1
ATOM 770 C C . PRO A 1 107 ? -7.609 -8.18 -0.4 1 69.38 107 PRO A C 1
ATOM 772 O O . PRO A 1 107 ? -6.844 -8.5 0.514 1 69.38 107 PRO A O 1
ATOM 775 N N . VAL A 1 108 ? -7.219 -7.301 -1.232 1 67.81 108 VAL A N 1
ATOM 776 C CA . VAL A 1 108 ? -5.945 -6.594 -1.176 1 67.81 108 VAL A CA 1
ATOM 777 C C . VAL A 1 108 ? -5.875 -5.758 0.099 1 67.81 108 VAL A C 1
ATOM 779 O O . VAL A 1 108 ? -4.793 -5.543 0.65 1 67.81 108 VAL A O 1
ATOM 782 N N . PHE A 1 109 ? -7.008 -5.441 0.586 1 66.5 109 PHE A N 1
ATOM 783 C CA . PHE A 1 109 ? -6.98 -4.504 1.704 1 66.5 109 PHE A CA 1
ATOM 784 C C . PHE A 1 109 ? -7.391 -5.195 2.998 1 66.5 109 PHE A C 1
ATOM 786 O O . PHE A 1 109 ? -7.656 -4.535 4.004 1 66.5 109 PHE A O 1
ATOM 793 N N . ASP A 1 110 ? -7.434 -6.523 2.822 1 68.88 110 ASP A N 1
ATOM 794 C CA . ASP A 1 110 ? -7.746 -7.246 4.051 1 68.88 110 ASP A CA 1
ATOM 795 C C . ASP A 1 110 ? -6.492 -7.469 4.895 1 68.88 110 ASP A C 1
ATOM 797 O O . ASP A 1 110 ? -5.375 -7.289 4.406 1 68.88 110 ASP A O 1
ATOM 801 N N . LEU A 1 111 ? -6.688 -7.785 6.199 1 66.94 111 LEU A N 1
ATOM 802 C CA . LEU A 1 111 ? -5.633 -7.902 7.199 1 66.94 111 LEU A CA 1
ATOM 803 C C . LEU A 1 111 ? -4.703 -9.062 6.875 1 66.94 111 LEU A C 1
ATOM 805 O O . LEU A 1 111 ? -3.588 -9.133 7.395 1 66.94 111 LEU A O 1
ATOM 809 N N . GLU A 1 112 ? -5.105 -9.875 5.91 1 72.69 112 GLU A N 1
ATOM 810 C CA . GLU A 1 112 ? -4.305 -11.062 5.625 1 72.69 112 GLU A CA 1
ATOM 811 C C . GLU A 1 112 ? -3.549 -10.914 4.309 1 72.69 112 GLU A C 1
ATOM 813 O O . GLU A 1 112 ? -2.938 -11.875 3.824 1 72.69 112 GLU A O 1
ATOM 818 N N . MET A 1 113 ? -3.57 -9.766 3.781 1 78.06 113 MET A N 1
ATOM 819 C CA . MET A 1 113 ? -2.949 -9.562 2.477 1 78.06 113 MET A CA 1
ATOM 820 C C . MET A 1 113 ? -1.474 -9.945 2.508 1 78.06 113 MET A C 1
ATOM 822 O O . MET A 1 113 ? -1.008 -10.703 1.656 1 78.06 113 MET A O 1
ATOM 826 N N . MET A 1 114 ? -0.731 -9.508 3.512 1 83.69 114 MET A N 1
ATOM 827 C CA . MET A 1 114 ? 0.7 -9.789 3.584 1 83.69 114 MET A CA 1
ATOM 828 C C . MET A 1 114 ? 0.95 -11.281 3.799 1 83.69 114 MET A C 1
ATOM 830 O O . MET A 1 114 ? 1.884 -11.844 3.229 1 83.69 114 MET A O 1
ATOM 834 N N . SER A 1 115 ? 0.109 -11.828 4.582 1 83.12 115 SER A N 1
ATOM 835 C CA . SER A 1 115 ? 0.248 -13.25 4.855 1 83.12 115 SER A CA 1
ATOM 836 C C . SER A 1 115 ? 0.059 -14.078 3.59 1 83.12 115 SER A C 1
ATOM 838 O O . SER A 1 115 ? 0.604 -15.18 3.475 1 83.12 115 SER A O 1
ATOM 840 N N . ARG A 1 116 ? -0.646 -13.555 2.693 1 78.38 116 ARG A N 1
ATOM 841 C CA . ARG A 1 116 ? -0.867 -14.242 1.425 1 78.38 116 ARG A CA 1
ATOM 842 C C . ARG A 1 116 ? 0.205 -13.867 0.407 1 78.38 116 ARG A C 1
ATOM 844 O O . ARG A 1 116 ? 0.709 -14.734 -0.316 1 78.38 116 ARG A O 1
ATOM 851 N N . ALA A 1 117 ? 0.593 -12.633 0.395 1 85.31 117 ALA A N 1
ATOM 852 C CA . ALA A 1 117 ? 1.485 -12.117 -0.642 1 85.31 117 ALA A CA 1
ATOM 853 C C . ALA A 1 117 ? 2.916 -12.594 -0.422 1 85.31 117 ALA A C 1
ATOM 855 O O . ALA A 1 117 ? 3.635 -12.891 -1.382 1 85.31 117 ALA A O 1
ATOM 856 N N . ILE A 1 118 ? 3.305 -12.758 0.798 1 90.44 118 ILE A N 1
ATOM 857 C CA . ILE A 1 118 ? 4.695 -13.055 1.122 1 90.44 118 ILE A CA 1
ATOM 858 C C . ILE A 1 118 ? 5.043 -14.469 0.659 1 90.44 118 ILE A C 1
ATOM 860 O O . ILE A 1 118 ? 6.023 -14.672 -0.059 1 90.44 118 ILE A O 1
ATOM 864 N N . PRO A 1 119 ? 4.258 -15.445 0.991 1 86.19 119 PRO A N 1
ATOM 865 C CA . PRO A 1 119 ? 4.566 -16.781 0.478 1 86.19 119 PRO A CA 1
ATOM 866 C C . PRO A 1 119 ? 4.504 -16.859 -1.046 1 86.19 119 PRO A C 1
ATOM 868 O O . PRO A 1 119 ? 5.285 -17.594 -1.662 1 86.19 119 PRO A O 1
ATOM 871 N N . PHE A 1 120 ? 3.631 -16.172 -1.588 1 83.56 120 PHE A N 1
ATOM 872 C CA . PHE A 1 120 ? 3.533 -16.141 -3.043 1 83.56 120 PHE A CA 1
ATOM 873 C C . PHE A 1 120 ? 4.809 -15.57 -3.656 1 83.56 120 PHE A C 1
ATOM 875 O O . PHE A 1 120 ? 5.41 -16.188 -4.535 1 83.56 120 PHE A O 1
ATOM 882 N N . ALA A 1 121 ? 5.191 -14.414 -3.238 1 91.06 121 ALA A N 1
ATOM 883 C CA . ALA A 1 121 ? 6.422 -13.789 -3.723 1 91.06 121 ALA A CA 1
ATOM 884 C C . ALA A 1 121 ? 7.637 -14.664 -3.416 1 91.06 121 ALA A C 1
ATOM 886 O O . ALA A 1 121 ? 8.57 -14.734 -4.219 1 91.06 121 ALA A O 1
ATOM 887 N N . GLY A 1 122 ? 7.598 -15.289 -2.26 1 91.81 122 GLY A N 1
ATOM 888 C CA . GLY A 1 122 ? 8.672 -16.203 -1.91 1 91.81 122 GLY A CA 1
ATOM 889 C C . GLY A 1 122 ? 8.859 -17.312 -2.924 1 91.81 122 GLY A C 1
ATOM 890 O O . GLY A 1 122 ? 9.984 -17.656 -3.289 1 91.81 122 GLY A O 1
ATOM 891 N N . GLN A 1 123 ? 7.816 -17.844 -3.369 1 87 123 GLN A N 1
ATOM 892 C CA . GLN A 1 123 ? 7.863 -18.906 -4.379 1 87 123 GLN A CA 1
ATOM 893 C C . GLN A 1 123 ? 8.414 -18.375 -5.699 1 87 123 GLN A C 1
ATOM 895 O O . GLN A 1 123 ? 9.195 -19.047 -6.363 1 87 123 GLN A O 1
ATOM 900 N N . MET A 1 124 ? 8.062 -17.188 -5.992 1 89.06 124 MET A N 1
ATOM 901 C CA . MET A 1 124 ? 8.469 -16.578 -7.258 1 89.06 124 MET A CA 1
ATOM 902 C C . MET A 1 124 ? 9.938 -16.203 -7.234 1 89.06 124 MET A C 1
ATOM 904 O O . MET A 1 124 ? 10.609 -16.219 -8.266 1 89.06 124 MET A O 1
ATOM 908 N N . LEU A 1 125 ? 10.406 -15.922 -6.086 1 93.69 125 LEU A N 1
ATOM 909 C CA . LEU A 1 125 ? 11.773 -15.422 -5.973 1 93.69 125 LEU A CA 1
ATOM 910 C C . LEU A 1 125 ? 12.719 -16.531 -5.516 1 93.69 125 LEU A C 1
ATOM 912 O O . LEU A 1 125 ? 13.938 -16.344 -5.504 1 93.69 125 LEU A O 1
ATOM 916 N N . ALA A 1 126 ? 12.219 -17.703 -5.258 1 92.44 126 ALA A N 1
ATOM 917 C CA . ALA A 1 126 ? 12.977 -18.844 -4.758 1 92.44 126 ALA A CA 1
ATOM 918 C C . ALA A 1 126 ? 14.109 -19.203 -5.715 1 92.44 126 ALA A C 1
ATOM 920 O O . ALA A 1 126 ? 15.211 -19.562 -5.281 1 92.44 126 ALA A O 1
ATOM 921 N N . PRO A 1 127 ? 13.945 -19.094 -6.996 1 91.75 127 PRO A N 1
ATOM 922 C CA . PRO A 1 127 ? 15.008 -19.453 -7.938 1 91.75 127 PRO A CA 1
ATOM 923 C C . PRO A 1 127 ? 16.266 -18.609 -7.754 1 91.75 127 PRO A C 1
ATOM 925 O O . PRO A 1 127 ? 17.344 -18.984 -8.203 1 91.75 127 PRO A O 1
ATOM 928 N N . MET A 1 128 ? 16.141 -17.453 -7.145 1 93.69 128 MET A N 1
ATOM 929 C CA . MET A 1 128 ? 17.297 -16.609 -6.891 1 93.69 128 MET A CA 1
ATOM 930 C C . MET A 1 128 ? 18.344 -17.344 -6.062 1 93.69 128 MET A C 1
ATOM 932 O O . MET A 1 128 ? 19.547 -17.203 -6.293 1 93.69 128 MET A O 1
ATOM 936 N N . VAL A 1 129 ? 17.906 -18.125 -5.141 1 94.94 129 VAL A N 1
ATOM 937 C CA . VAL A 1 129 ? 18.812 -18.875 -4.281 1 94.94 129 VAL A CA 1
ATOM 938 C C . VAL A 1 129 ? 19.453 -20.016 -5.078 1 94.94 129 VAL A C 1
ATOM 940 O O . VAL A 1 129 ? 20.672 -20.234 -4.992 1 94.94 129 VAL A O 1
ATOM 943 N N . GLU A 1 130 ? 18.672 -20.688 -5.832 1 92.12 130 GLU A N 1
ATOM 944 C CA . GLU A 1 130 ? 19.156 -21.781 -6.652 1 92.12 130 GLU A CA 1
ATOM 945 C C . GLU A 1 130 ? 20.203 -21.312 -7.648 1 92.12 130 GLU A C 1
ATOM 947 O O . GLU A 1 130 ? 21.172 -22.016 -7.945 1 92.12 130 GLU A O 1
ATOM 952 N N . ARG A 1 131 ? 20.078 -20.125 -8.07 1 92.62 131 ARG A N 1
ATOM 953 C CA . ARG A 1 131 ? 20.969 -19.562 -9.078 1 92.62 131 ARG A CA 1
ATOM 954 C C . ARG A 1 131 ? 22.156 -18.875 -8.422 1 92.62 131 ARG A C 1
ATOM 956 O O . ARG A 1 131 ? 23.016 -18.344 -9.117 1 92.62 131 ARG A O 1
ATOM 963 N N . GLY A 1 132 ? 22.109 -18.859 -7.117 1 93.12 132 GLY A N 1
ATOM 964 C CA . GLY A 1 132 ? 23.234 -18.281 -6.387 1 93.12 132 GLY A CA 1
ATOM 965 C C . GLY A 1 132 ? 23.203 -16.766 -6.344 1 93.12 132 GLY A C 1
ATOM 966 O O . GLY A 1 132 ? 24.219 -16.125 -6.09 1 93.12 132 GLY A O 1
ATOM 967 N N . LEU A 1 133 ? 22.031 -16.172 -6.594 1 94 133 LEU A N 1
ATOM 968 C CA . LEU A 1 133 ? 21.906 -14.719 -6.621 1 94 133 LEU A CA 1
ATOM 969 C C . LEU A 1 133 ? 21.672 -14.164 -5.219 1 94 133 LEU A C 1
ATOM 971 O O . LEU A 1 133 ? 21.875 -12.977 -4.973 1 94 133 LEU A O 1
ATOM 975 N N . ALA A 1 134 ? 21.234 -15.016 -4.379 1 94.25 134 ALA A N 1
ATOM 976 C CA . ALA A 1 134 ? 20.984 -14.625 -2.994 1 94.25 134 ALA A CA 1
ATOM 977 C C . ALA A 1 134 ? 21.062 -15.836 -2.062 1 94.25 134 ALA A C 1
ATOM 979 O O . ALA A 1 134 ? 20.844 -16.969 -2.486 1 94.25 134 ALA A O 1
ATOM 980 N N . THR A 1 135 ? 21.438 -15.539 -0.828 1 94.69 135 THR A N 1
ATOM 981 C CA . THR A 1 135 ? 21.344 -16.578 0.196 1 94.69 135 THR A CA 1
ATOM 982 C C . THR A 1 135 ? 19.906 -16.719 0.689 1 94.69 135 THR A C 1
ATOM 984 O O . THR A 1 135 ? 19.062 -15.875 0.4 1 94.69 135 THR A O 1
ATOM 987 N N . GLU A 1 136 ? 19.562 -17.75 1.411 1 92.94 136 GLU A N 1
ATOM 988 C CA . GLU A 1 136 ? 18.234 -17.938 1.979 1 92.94 136 GLU A CA 1
ATOM 989 C C . GLU A 1 136 ? 17.875 -16.812 2.934 1 92.94 136 GLU A C 1
ATOM 991 O O . GLU A 1 136 ? 16.734 -16.344 2.939 1 92.94 136 GLU A O 1
ATOM 996 N N . ALA A 1 137 ? 18.828 -16.406 3.715 1 90.56 137 ALA A N 1
ATOM 997 C CA . ALA A 1 137 ? 18.594 -15.328 4.668 1 90.56 137 ALA A CA 1
ATOM 998 C C . ALA A 1 137 ? 18.297 -14.016 3.945 1 90.56 137 ALA A C 1
ATOM 1000 O O . ALA A 1 137 ? 17.406 -13.258 4.359 1 90.56 137 ALA A O 1
ATOM 1001 N N . GLU A 1 138 ? 18.969 -13.797 2.891 1 93.19 138 GLU A N 1
ATOM 1002 C CA . GLU A 1 138 ? 18.75 -12.586 2.102 1 93.19 138 GLU A CA 1
ATOM 1003 C C . GLU A 1 138 ? 17.391 -12.617 1.401 1 93.19 138 GLU A C 1
ATOM 1005 O O . GLU A 1 138 ? 16.766 -11.578 1.206 1 93.19 138 GLU A O 1
ATOM 1010 N N . LEU A 1 139 ? 17.016 -13.836 1.053 1 94.88 139 LEU A N 1
ATOM 1011 C CA . LEU A 1 139 ? 15.781 -14 0.295 1 94.88 139 LEU A CA 1
ATOM 1012 C C . LEU A 1 139 ? 14.578 -13.516 1.104 1 94.88 139 LEU A C 1
ATOM 1014 O O . LEU A 1 139 ? 13.695 -12.844 0.571 1 94.88 139 LEU A O 1
ATOM 1018 N N . ASP A 1 140 ? 14.547 -13.812 2.359 1 92.31 140 ASP A N 1
ATOM 1019 C CA . ASP A 1 140 ? 13.43 -13.398 3.203 1 92.31 140 ASP A CA 1
ATOM 1020 C C . ASP A 1 140 ? 13.281 -11.875 3.217 1 92.31 140 ASP A C 1
ATOM 1022 O O . ASP A 1 140 ? 12.172 -11.352 3.117 1 92.31 140 ASP A O 1
ATOM 1026 N N . GLU A 1 141 ? 14.383 -11.211 3.303 1 93.12 141 GLU A N 1
ATOM 1027 C CA . GLU A 1 141 ? 14.375 -9.75 3.316 1 93.12 141 GLU A CA 1
ATOM 1028 C C . GLU A 1 141 ? 14.008 -9.188 1.949 1 93.12 141 GLU A C 1
ATOM 1030 O O . GLU A 1 141 ? 13.281 -8.195 1.857 1 93.12 141 GLU A O 1
ATOM 1035 N N . ILE A 1 142 ? 14.5 -9.852 0.98 1 96.38 142 ILE A N 1
ATOM 1036 C CA . ILE A 1 142 ? 14.227 -9.422 -0.388 1 96.38 142 ILE A CA 1
ATOM 1037 C C . ILE A 1 142 ? 12.742 -9.594 -0.692 1 96.38 142 ILE A C 1
ATOM 1039 O O . ILE A 1 142 ? 12.117 -8.711 -1.295 1 96.38 142 ILE A O 1
ATOM 1043 N N . VAL A 1 143 ? 12.156 -10.695 -0.256 1 95.69 143 VAL A N 1
ATOM 1044 C CA . VAL A 1 143 ? 10.734 -10.961 -0.469 1 95.69 143 VAL A CA 1
ATOM 1045 C C . VAL A 1 143 ? 9.898 -9.867 0.186 1 95.69 143 VAL A C 1
ATOM 1047 O O . VAL A 1 143 ? 8.969 -9.336 -0.427 1 95.69 143 VAL A O 1
ATOM 1050 N N . GLU A 1 144 ? 10.25 -9.492 1.376 1 95.19 144 GLU A N 1
ATOM 1051 C CA . GLU A 1 144 ? 9.492 -8.484 2.115 1 95.19 144 GLU A CA 1
ATOM 1052 C C . GLU A 1 144 ? 9.484 -7.148 1.372 1 95.19 144 GLU A C 1
ATOM 1054 O O . GLU A 1 144 ? 8.422 -6.566 1.148 1 95.19 144 GLU A O 1
ATOM 1059 N N . ILE A 1 145 ? 10.648 -6.703 0.983 1 96.75 145 ILE A N 1
ATOM 1060 C CA . ILE A 1 145 ? 10.742 -5.402 0.325 1 96.75 145 ILE A CA 1
ATOM 1061 C C . ILE A 1 145 ? 10.078 -5.473 -1.048 1 96.75 145 ILE A C 1
ATOM 1063 O O . ILE A 1 145 ? 9.453 -4.508 -1.49 1 96.75 145 ILE A O 1
ATOM 1067 N N . ALA A 1 146 ? 10.227 -6.59 -1.741 1 96.56 146 ALA A N 1
ATOM 1068 C CA . ALA A 1 146 ? 9.602 -6.77 -3.047 1 96.56 146 ALA A CA 1
ATOM 1069 C C . ALA A 1 146 ? 8.078 -6.699 -2.938 1 96.56 146 ALA A C 1
ATOM 1071 O O . ALA A 1 146 ? 7.418 -6.066 -3.764 1 96.56 146 ALA A O 1
ATOM 1072 N N . VAL A 1 147 ? 7.535 -7.32 -1.947 1 94.06 147 VAL A N 1
ATOM 1073 C CA . VAL A 1 147 ? 6.09 -7.332 -1.747 1 94.06 147 VAL A CA 1
ATOM 1074 C C . VAL A 1 147 ? 5.605 -5.922 -1.408 1 94.06 147 VAL A C 1
ATOM 1076 O O . VAL A 1 147 ? 4.613 -5.449 -1.967 1 94.06 147 VAL A O 1
ATOM 1079 N N . ARG A 1 148 ? 6.277 -5.258 -0.573 1 93.06 148 ARG A N 1
ATOM 1080 C CA . ARG A 1 148 ? 5.859 -3.924 -0.162 1 93.06 148 ARG A CA 1
ATOM 1081 C C . ARG A 1 148 ? 5.91 -2.949 -1.335 1 93.06 148 ARG A C 1
ATOM 1083 O O . ARG A 1 148 ? 4.934 -2.252 -1.611 1 93.06 148 ARG A O 1
ATOM 1090 N N . LEU A 1 149 ? 6.977 -2.906 -2.006 1 95.44 149 LEU A N 1
ATOM 1091 C CA . LEU A 1 149 ? 7.09 -1.993 -3.139 1 95.44 149 LEU A CA 1
ATOM 1092 C C . LEU A 1 149 ? 6.191 -2.432 -4.285 1 95.44 149 LEU A C 1
ATOM 1094 O O . LEU A 1 149 ? 5.598 -1.595 -4.973 1 95.44 149 LEU A O 1
ATOM 1098 N N . GLY A 1 150 ? 6.133 -3.734 -4.527 1 92.88 150 GLY A N 1
ATOM 1099 C CA . GLY A 1 150 ? 5.238 -4.25 -5.551 1 92.88 150 GLY A CA 1
ATOM 1100 C C . GLY A 1 150 ? 3.789 -3.865 -5.324 1 92.88 150 GLY A C 1
ATOM 1101 O O . GLY A 1 150 ? 3.127 -3.352 -6.227 1 92.88 150 GLY A O 1
ATOM 1102 N N . LEU A 1 151 ? 3.332 -4.109 -4.121 1 88.12 151 LEU A N 1
ATOM 1103 C CA . LEU A 1 151 ? 1.969 -3.725 -3.773 1 88.12 151 LEU A CA 1
ATOM 1104 C C . LEU A 1 151 ? 1.773 -2.219 -3.916 1 88.12 151 LEU A C 1
ATOM 1106 O O . LEU A 1 151 ? 0.735 -1.768 -4.402 1 88.12 151 LEU A O 1
ATOM 1110 N N . SER A 1 152 ? 2.707 -1.491 -3.498 1 88.81 152 SER A N 1
ATOM 1111 C CA . SER A 1 152 ? 2.625 -0.035 -3.561 1 88.81 152 SER A CA 1
ATOM 1112 C C . SER A 1 152 ? 2.457 0.448 -5 1 88.81 152 SER A C 1
ATOM 1114 O O . SER A 1 152 ? 1.62 1.31 -5.273 1 88.81 152 SER A O 1
ATOM 1116 N N . VAL A 1 153 ? 3.232 -0.081 -5.918 1 90.06 153 VAL A N 1
ATOM 1117 C CA . VAL A 1 153 ? 3.217 0.434 -7.285 1 90.06 153 VAL A CA 1
ATOM 1118 C C . VAL A 1 153 ? 1.991 -0.099 -8.023 1 90.06 153 VAL A C 1
ATOM 1120 O O . VAL A 1 153 ? 1.569 0.473 -9.031 1 90.06 153 VAL A O 1
ATOM 1123 N N . VAL A 1 154 ? 1.481 -1.17 -7.57 1 84.12 154 VAL A N 1
ATOM 1124 C CA . VAL A 1 154 ? 0.26 -1.711 -8.156 1 84.12 154 VAL A CA 1
ATOM 1125 C C . VAL A 1 154 ? -0.948 -0.926 -7.652 1 84.12 154 VAL A C 1
ATOM 1127 O O . VAL A 1 154 ? -1.808 -0.522 -8.438 1 84.12 154 VAL A O 1
ATOM 1130 N N . ALA A 1 155 ? -0.949 -0.726 -6.387 1 78.62 155 ALA A N 1
ATOM 1131 C CA . ALA A 1 155 ? -2.113 -0.125 -5.742 1 78.62 155 ALA A CA 1
ATOM 1132 C C . ALA A 1 155 ? -2.121 1.39 -5.926 1 78.62 155 ALA A C 1
ATOM 1134 O O . ALA A 1 155 ? -3.186 2.01 -5.977 1 78.62 155 ALA A O 1
ATOM 1135 N N . PHE A 1 156 ? -0.971 1.933 -6.016 1 80.5 156 PHE A N 1
ATOM 1136 C CA . PHE A 1 156 ? -0.885 3.389 -6.012 1 80.5 156 PHE A CA 1
ATOM 1137 C C . PHE A 1 156 ? -0.079 3.885 -7.207 1 80.5 156 PHE A C 1
ATOM 1139 O O . PHE A 1 156 ? 1.152 3.82 -7.199 1 80.5 156 PHE A O 1
ATOM 1146 N N . ASP A 1 157 ? -0.793 4.457 -8.109 1 75.62 157 ASP A N 1
ATOM 1147 C CA . ASP A 1 157 ? -0.121 5.035 -9.266 1 75.62 157 ASP A CA 1
ATOM 1148 C C . ASP A 1 157 ? 0.491 6.391 -8.93 1 75.62 157 ASP A C 1
ATOM 1150 O O . ASP A 1 157 ? -0.031 7.121 -8.086 1 75.62 157 ASP A O 1
ATOM 1154 N N . SER A 1 158 ? 1.582 6.648 -9.461 1 79.69 158 SER A N 1
ATOM 1155 C CA . SER A 1 158 ? 2.236 7.945 -9.336 1 79.69 158 SER A CA 1
ATOM 1156 C C . SER A 1 158 ? 2.969 8.32 -10.625 1 79.69 158 SER A C 1
ATOM 1158 O O . SER A 1 158 ? 3.338 7.445 -11.406 1 79.69 158 SER A O 1
ATOM 1160 N N . ASP A 1 159 ? 3.127 9.594 -10.82 1 77.94 159 ASP A N 1
ATOM 1161 C CA . ASP A 1 159 ? 3.789 10.094 -12.023 1 77.94 159 ASP A CA 1
ATOM 1162 C C . ASP A 1 159 ? 5.238 9.617 -12.086 1 77.94 159 ASP A C 1
ATOM 1164 O O . ASP A 1 159 ? 5.758 9.344 -13.172 1 77.94 159 ASP A O 1
ATOM 1168 N N . LEU A 1 160 ? 5.844 9.469 -10.977 1 77.19 160 LEU A N 1
ATOM 1169 C CA . LEU A 1 160 ? 7.266 9.156 -10.93 1 77.19 160 LEU A CA 1
ATOM 1170 C C . LEU A 1 160 ? 7.527 7.73 -11.398 1 77.19 160 LEU A C 1
ATOM 1172 O O . LEU A 1 160 ? 8.594 7.438 -11.945 1 77.19 160 LEU A O 1
ATOM 1176 N N . VAL A 1 161 ? 6.547 6.895 -11.234 1 81 161 VAL A N 1
ATOM 1177 C CA . VAL A 1 161 ? 6.789 5.5 -11.586 1 81 161 VAL A CA 1
ATOM 1178 C C . VAL A 1 161 ? 5.719 5.02 -12.562 1 81 161 VAL A C 1
ATOM 1180 O O . VAL A 1 161 ? 5.348 3.842 -12.555 1 81 161 VAL A O 1
ATOM 1183 N N . HIS A 1 162 ? 5.297 5.895 -13.43 1 82.94 162 HIS A N 1
ATOM 1184 C CA . HIS A 1 162 ? 4.168 5.594 -14.297 1 82.94 162 HIS A CA 1
ATOM 1185 C C . HIS A 1 162 ? 4.566 4.629 -15.406 1 82.94 162 HIS A C 1
ATOM 1187 O O . HIS A 1 162 ? 3.906 3.609 -15.617 1 82.94 162 HIS A O 1
ATOM 1193 N N . SER A 1 163 ? 5.68 4.883 -16.016 1 90.75 163 SER A N 1
ATOM 1194 C CA . SER A 1 163 ? 6.133 3.986 -17.078 1 90.75 163 SER A CA 1
ATOM 1195 C C . SER A 1 163 ? 6.969 2.84 -16.516 1 90.75 163 SER A C 1
ATOM 1197 O O . SER A 1 163 ? 7.543 2.959 -15.43 1 90.75 163 SER A O 1
ATOM 1199 N N . ASP A 1 164 ? 7.059 1.76 -17.297 1 92.56 164 ASP A N 1
ATOM 1200 C CA . ASP A 1 164 ? 7.879 0.632 -16.875 1 92.56 164 ASP A CA 1
ATOM 1201 C C . ASP A 1 164 ? 9.344 1.041 -16.734 1 92.56 164 ASP A C 1
ATOM 1203 O O . ASP A 1 164 ? 10.031 0.616 -15.805 1 92.56 164 ASP A O 1
ATOM 1207 N N . ASP A 1 165 ? 9.789 1.848 -17.625 1 94.75 165 ASP A N 1
ATOM 1208 C CA . ASP A 1 165 ? 11.188 2.281 -17.594 1 94.75 165 ASP A CA 1
ATOM 1209 C C . ASP A 1 165 ? 11.469 3.131 -16.359 1 94.75 165 ASP A C 1
ATOM 1211 O O . ASP A 1 165 ? 12.508 2.961 -15.703 1 94.75 165 ASP A O 1
ATOM 1215 N N . SER A 1 166 ? 10.555 4.027 -16.047 1 94.31 166 SER A N 1
ATOM 1216 C CA . SER A 1 166 ? 10.727 4.855 -14.867 1 94.31 166 SER A CA 1
ATOM 1217 C C . SER A 1 166 ? 10.656 4.02 -13.594 1 94.31 166 SER A C 1
ATOM 1219 O O . SER A 1 166 ? 11.383 4.277 -12.633 1 94.31 166 SER A O 1
ATOM 1221 N N . LEU A 1 167 ? 9.797 3.023 -13.656 1 95.62 167 LEU A N 1
ATOM 1222 C CA . LEU A 1 167 ? 9.688 2.119 -12.516 1 95.62 167 LEU A CA 1
A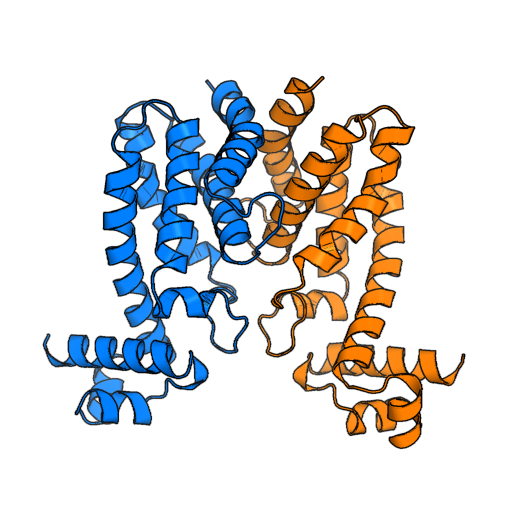TOM 1223 C C . LEU A 1 167 ? 10.984 1.333 -12.32 1 95.62 167 LEU A C 1
ATOM 1225 O O . LEU A 1 167 ? 11.477 1.216 -11.195 1 95.62 167 LEU A O 1
ATOM 1229 N N . ARG A 1 168 ? 11.539 0.848 -13.375 1 95.88 168 ARG A N 1
ATOM 1230 C CA . ARG A 1 168 ? 12.805 0.121 -13.312 1 95.88 168 ARG A CA 1
ATOM 1231 C C . ARG A 1 168 ? 13.906 0.993 -12.727 1 95.88 168 ARG A C 1
ATOM 1233 O O . ARG A 1 168 ? 14.664 0.548 -11.859 1 95.88 168 ARG A O 1
ATOM 1240 N N . ALA A 1 169 ? 13.992 2.211 -13.227 1 95.44 169 ALA A N 1
ATOM 1241 C CA . ALA A 1 169 ? 15.016 3.139 -12.758 1 95.44 169 ALA A CA 1
ATOM 1242 C C . ALA A 1 169 ? 14.852 3.418 -11.266 1 95.44 169 ALA A C 1
ATOM 1244 O O . ALA A 1 169 ? 15.836 3.414 -10.516 1 95.44 169 ALA A O 1
ATOM 1245 N N . PHE A 1 170 ? 13.664 3.609 -10.844 1 95.38 170 PHE A N 1
ATOM 1246 C CA . PHE A 1 170 ? 13.336 3.883 -9.453 1 95.38 170 PHE A CA 1
ATOM 1247 C C . PHE A 1 170 ? 13.719 2.703 -8.562 1 95.38 170 PHE A C 1
ATOM 1249 O O . PHE A 1 170 ? 14.406 2.877 -7.555 1 95.38 170 PHE A O 1
ATOM 1256 N N . LEU A 1 171 ? 13.234 1.534 -8.938 1 97.31 171 LEU A N 1
ATOM 1257 C CA . LEU A 1 171 ? 13.484 0.333 -8.156 1 97.31 171 LEU A CA 1
ATOM 1258 C C . LEU A 1 171 ? 14.984 0.031 -8.094 1 97.31 171 LEU A C 1
ATOM 1260 O O . LEU A 1 171 ? 15.508 -0.309 -7.027 1 97.31 171 LEU A O 1
ATOM 1264 N N . SER A 1 172 ? 15.672 0.176 -9.203 1 96.44 172 SER A N 1
ATOM 1265 C CA . SER A 1 172 ? 17.109 -0.103 -9.258 1 96.44 172 SER A CA 1
ATOM 1266 C C . SER A 1 172 ? 17.891 0.873 -8.391 1 96.44 172 SER A C 1
ATOM 1268 O O . SER A 1 172 ? 18.859 0.485 -7.73 1 96.44 172 SER A O 1
ATOM 1270 N N . ARG A 1 173 ? 17.438 2.051 -8.359 1 94.31 173 ARG A N 1
ATOM 1271 C CA . ARG A 1 173 ? 18.078 3.086 -7.559 1 94.31 173 ARG A CA 1
ATOM 1272 C C . ARG A 1 173 ? 18.031 2.738 -6.074 1 94.31 173 ARG A C 1
ATOM 1274 O O . ARG A 1 173 ? 19 2.939 -5.355 1 94.31 173 ARG A O 1
ATOM 1281 N N . TRP A 1 174 ? 16.953 2.223 -5.633 1 95.56 174 TRP A N 1
ATOM 1282 C CA . TRP A 1 174 ? 16.734 2.039 -4.203 1 95.56 174 TRP A CA 1
ATOM 1283 C C . TRP A 1 174 ? 17.125 0.628 -3.771 1 95.56 174 TRP A C 1
ATOM 1285 O O . TRP A 1 174 ? 17.594 0.422 -2.652 1 95.56 174 TRP A O 1
ATOM 1295 N N . LEU A 1 175 ? 16.938 -0.348 -4.652 1 97 175 LEU A N 1
ATOM 1296 C CA . LEU A 1 175 ? 17.172 -1.735 -4.27 1 97 175 LEU A CA 1
ATOM 1297 C C . LEU A 1 175 ? 18.609 -2.152 -4.613 1 97 175 LEU A C 1
ATOM 1299 O O . LEU A 1 175 ? 19.188 -3.01 -3.943 1 97 175 LEU A O 1
ATOM 1303 N N . GLY A 1 176 ? 19.188 -1.59 -5.672 1 95.31 176 GLY A N 1
ATOM 1304 C CA . GLY A 1 176 ? 20.484 -1.989 -6.172 1 95.31 176 GLY A CA 1
ATOM 1305 C C . GLY A 1 176 ? 21.578 -1.932 -5.117 1 95.31 176 GLY A C 1
ATOM 1306 O O . GLY A 1 176 ? 22.188 -2.951 -4.797 1 95.31 176 GLY A O 1
ATOM 1307 N N . PRO A 1 177 ? 21.812 -0.763 -4.539 1 94.81 177 PRO A N 1
ATOM 1308 C CA . PRO A 1 177 ? 22.875 -0.628 -3.539 1 94.81 177 PRO A CA 1
ATOM 1309 C C . PRO A 1 177 ? 22.656 -1.533 -2.328 1 94.81 177 PRO A C 1
ATOM 1311 O O . PRO A 1 177 ? 23.625 -2.029 -1.746 1 94.81 177 PRO A O 1
ATOM 1314 N N . ALA A 1 178 ? 21.438 -1.754 -1.959 1 93.5 178 ALA A N 1
ATOM 1315 C CA . ALA A 1 178 ? 21.125 -2.551 -0.774 1 93.5 178 ALA A CA 1
ATOM 1316 C C . ALA A 1 178 ? 21.359 -4.035 -1.038 1 93.5 178 ALA A C 1
ATOM 1318 O O . ALA A 1 178 ? 21.781 -4.773 -0.146 1 93.5 178 ALA A O 1
ATOM 1319 N N . ILE A 1 179 ? 21.016 -4.449 -2.188 1 92.81 179 ILE A N 1
ATOM 1320 C CA . ILE A 1 179 ? 21.172 -5.852 -2.549 1 92.81 179 ILE A CA 1
ATOM 1321 C C . ILE A 1 179 ? 22.656 -6.172 -2.768 1 92.81 179 ILE A C 1
ATOM 1323 O O . ILE A 1 179 ? 23.125 -7.25 -2.393 1 92.81 179 ILE A O 1
ATOM 1327 N N . ARG A 1 180 ? 23.359 -5.18 -3.27 1 82.06 180 ARG A N 1
ATOM 1328 C CA . ARG A 1 180 ? 24.766 -5.375 -3.541 1 82.06 180 ARG A CA 1
ATOM 1329 C C . ARG A 1 180 ? 25.594 -5.312 -2.256 1 82.06 180 ARG A C 1
ATOM 1331 O O . ARG A 1 180 ? 26.688 -5.871 -2.182 1 82.06 180 ARG A O 1
ATOM 1338 N N . SER A 1 181 ? 25.094 -4.492 -1.352 1 67.44 181 SER A N 1
ATOM 1339 C CA . SER A 1 181 ? 25.859 -4.32 -0.118 1 67.44 181 SER A CA 1
ATOM 1340 C C . SER A 1 181 ? 25.859 -5.602 0.709 1 67.44 181 SER A C 1
ATOM 1342 O O . SER A 1 181 ? 26.688 -5.762 1.608 1 67.44 181 SER A O 1
ATOM 1344 N N . THR A 1 182 ? 24.922 -6.457 0.531 1 55.94 182 THR A N 1
ATOM 1345 C CA . THR A 1 182 ? 24.906 -7.715 1.275 1 55.94 182 THR A CA 1
ATOM 1346 C C . THR A 1 182 ? 25.859 -8.727 0.645 1 55.94 182 THR A C 1
ATOM 1348 O O . THR A 1 182 ? 26.219 -9.727 1.271 1 55.94 182 THR A O 1
ATOM 1351 N N . SER A 1 183 ? 26.234 -8.484 -0.614 1 46.22 183 SER A N 1
ATOM 1352 C CA . SER A 1 183 ? 27.188 -9.422 -1.193 1 46.22 183 SER A CA 1
ATOM 1353 C C . SER A 1 183 ? 28.625 -9.039 -0.842 1 46.22 183 SER A C 1
ATOM 1355 O O . SER A 1 183 ? 28.953 -7.852 -0.761 1 46.22 183 SER A O 1
ATOM 1357 N N . MET B 1 1 ? -16.109 30.438 11.719 1 64.12 1 MET B N 1
ATOM 1358 C CA . MET B 1 1 ? -14.945 29.781 12.297 1 64.12 1 MET B CA 1
ATOM 1359 C C . MET B 1 1 ? -15.375 28.688 13.281 1 64.12 1 MET B C 1
ATOM 1361 O O . MET B 1 1 ? -14.922 27.547 13.188 1 64.12 1 MET B O 1
ATOM 1365 N N . ARG B 1 2 ? -16.5 28.938 13.953 1 86 2 ARG B N 1
ATOM 1366 C CA . ARG B 1 2 ? -16.969 28.047 15.023 1 86 2 ARG B CA 1
ATOM 1367 C C . ARG B 1 2 ? -17.703 26.844 14.453 1 86 2 ARG B C 1
ATOM 1369 O O . ARG B 1 2 ? -17.453 25.703 14.852 1 86 2 ARG B O 1
ATOM 1376 N N . SER B 1 3 ? -18.5 27.141 13.281 1 91.19 3 SER B N 1
ATOM 1377 C CA . SER B 1 3 ? -19.312 26.062 12.719 1 91.19 3 SER B CA 1
ATOM 1378 C C . SER B 1 3 ? -18.438 25.078 11.938 1 91.19 3 SER B C 1
ATOM 1380 O O . SER B 1 3 ? -18.656 23.875 12 1 91.19 3 SER B O 1
ATOM 1382 N N . GLN B 1 4 ? -17.484 25.656 11.32 1 92.88 4 GLN B N 1
ATOM 1383 C CA . GLN B 1 4 ? -16.609 24.812 10.523 1 92.88 4 GLN B CA 1
ATOM 1384 C C . GLN B 1 4 ? -15.875 23.797 11.398 1 92.88 4 GLN B C 1
ATOM 1386 O O . GLN B 1 4 ? -15.82 22.609 11.078 1 92.88 4 GLN B O 1
ATOM 1391 N N . GLN B 1 5 ? -15.406 24.312 12.445 1 92.12 5 GLN B N 1
ATOM 1392 C CA . GLN B 1 5 ? -14.664 23.453 13.367 1 92.12 5 GLN B CA 1
ATOM 1393 C C . GLN B 1 5 ? -15.578 22.406 14.008 1 92.12 5 GLN B C 1
ATOM 1395 O O . GLN B 1 5 ? -15.18 21.25 14.195 1 92.12 5 GLN B O 1
ATOM 1400 N N . LYS B 1 6 ? -16.734 22.844 14.305 1 95 6 LYS B N 1
ATOM 1401 C CA . LYS B 1 6 ? -17.719 21.922 14.883 1 95 6 LYS B CA 1
ATOM 1402 C C . LYS B 1 6 ? -18.047 20.797 13.906 1 95 6 LYS B C 1
ATOM 1404 O O . LYS B 1 6 ? -18.156 19.641 14.312 1 95 6 LYS B O 1
ATOM 1409 N N . ILE B 1 7 ? -18.156 21.234 12.695 1 96.38 7 ILE B N 1
ATOM 1410 C CA . ILE B 1 7 ? -18.516 20.266 11.656 1 96.38 7 ILE B CA 1
ATOM 1411 C C . ILE B 1 7 ? -17.375 19.266 11.461 1 96.38 7 ILE B C 1
ATOM 1413 O O . ILE B 1 7 ? -17.609 18.062 11.406 1 96.38 7 ILE B O 1
ATOM 1417 N N . LEU B 1 8 ? -16.234 19.812 11.375 1 93.75 8 LEU B N 1
ATOM 1418 C CA . LEU B 1 8 ? -15.078 18.938 11.188 1 93.75 8 LEU B CA 1
ATOM 1419 C C . LEU B 1 8 ? -14.891 18.016 12.383 1 93.75 8 LEU B C 1
ATOM 1421 O O . LEU B 1 8 ? -14.578 16.828 12.219 1 93.75 8 LEU B O 1
ATOM 1425 N N . GLY B 1 9 ? -15.109 18.578 13.531 1 93.12 9 GLY B N 1
ATOM 1426 C CA . GLY B 1 9 ? -15.039 17.766 14.742 1 93.12 9 GLY B CA 1
ATOM 1427 C C . GLY B 1 9 ? -16.094 16.672 14.781 1 93.12 9 GLY B C 1
ATOM 1428 O O . GLY B 1 9 ? -15.805 15.539 15.18 1 93.12 9 GLY B O 1
ATOM 1429 N N . ALA B 1 10 ? -17.266 17.016 14.398 1 95.88 10 ALA B N 1
ATOM 1430 C CA . ALA B 1 10 ? -18.359 16.047 14.336 1 95.88 10 ALA B CA 1
ATOM 1431 C C . ALA B 1 10 ? -18.047 14.922 13.367 1 95.88 10 ALA B C 1
ATOM 1433 O O . ALA B 1 10 ? -18.297 13.75 13.664 1 95.88 10 ALA B O 1
ATOM 1434 N N . ALA B 1 11 ? -17.547 15.297 12.242 1 94.56 11 ALA B N 1
ATOM 1435 C CA . ALA B 1 11 ? -17.172 14.297 11.25 1 94.56 11 ALA B CA 1
ATOM 1436 C C . ALA B 1 11 ? -16.141 13.32 11.805 1 94.56 11 ALA B C 1
ATOM 1438 O O . ALA B 1 11 ? -16.281 12.109 11.641 1 94.56 11 ALA B O 1
ATOM 1439 N N . LEU B 1 12 ? -15.156 13.836 12.477 1 91.5 12 LEU B N 1
ATOM 1440 C CA . LEU B 1 12 ? -14.117 12.992 13.07 1 91.5 12 LEU B CA 1
ATOM 1441 C C . LEU B 1 12 ? -14.703 12.07 14.125 1 91.5 12 LEU B C 1
ATOM 1443 O O . LEU B 1 12 ? -14.328 10.898 14.211 1 91.5 12 LEU B O 1
ATOM 1447 N N . GLY B 1 13 ? -15.594 12.625 14.859 1 92.75 13 GLY B N 1
ATOM 1448 C CA . GLY B 1 13 ? -16.266 11.805 15.852 1 92.75 13 GLY B CA 1
ATOM 1449 C C . GLY B 1 13 ? -17.047 10.656 15.242 1 92.75 13 GLY B C 1
ATOM 1450 O O . GLY B 1 13 ? -17.016 9.531 15.758 1 92.75 13 GLY B O 1
ATOM 1451 N N . LEU B 1 14 ? -17.734 10.938 14.195 1 94.19 14 LEU B N 1
ATOM 1452 C CA . LEU B 1 14 ? -18.5 9.906 13.508 1 94.19 14 LEU B CA 1
ATOM 1453 C C . LEU B 1 14 ? -17.578 8.828 12.945 1 94.19 14 LEU B C 1
ATOM 1455 O O . LEU B 1 14 ? -17.906 7.641 13.016 1 94.19 14 LEU B O 1
ATOM 1459 N N . ILE B 1 15 ? -16.516 9.25 12.438 1 88.81 15 ILE B N 1
ATOM 1460 C CA . ILE B 1 15 ? -15.555 8.305 11.867 1 88.81 15 ILE B CA 1
ATOM 1461 C C . ILE B 1 15 ? -14.992 7.418 12.977 1 88.81 15 ILE B C 1
ATOM 1463 O O . ILE B 1 15 ? -14.859 6.203 12.805 1 88.81 15 ILE B O 1
ATOM 1467 N N . GLU B 1 16 ? -14.617 8.039 14.008 1 87.81 16 GLU B N 1
ATOM 1468 C CA . GLU B 1 16 ? -14.062 7.305 15.141 1 87.81 16 GLU B CA 1
ATOM 1469 C C . GLU B 1 16 ? -15.023 6.215 15.609 1 87.81 16 GLU B C 1
ATOM 1471 O O . GLU B 1 16 ? -14.594 5.105 15.938 1 87.81 16 GLU B O 1
ATOM 1476 N N . GLY B 1 17 ? -16.25 6.504 15.594 1 85.94 17 GLY B N 1
ATOM 1477 C CA . GLY B 1 17 ? -17.25 5.598 16.125 1 85.94 17 GLY B CA 1
ATOM 1478 C C . GLY B 1 17 ? -17.75 4.578 15.117 1 85.94 17 GLY B C 1
ATOM 1479 O O . GLY B 1 17 ? -18.016 3.428 15.46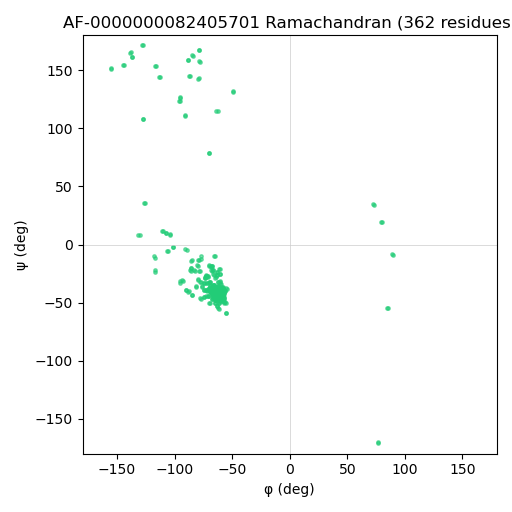9 1 85.94 17 GLY B O 1
ATOM 1480 N N . GLY B 1 18 ? -17.938 5.016 13.891 1 86.38 18 GLY B N 1
ATOM 1481 C CA . GLY B 1 18 ? -18.625 4.16 12.945 1 86.38 18 GLY B CA 1
ATOM 1482 C C . GLY B 1 18 ? -17.906 4.039 11.617 1 86.38 18 GLY B C 1
ATOM 1483 O O . GLY B 1 18 ? -18.422 3.422 10.68 1 86.38 18 GLY B O 1
ATOM 1484 N N . GLY B 1 19 ? -16.75 4.543 11.555 1 84.62 19 GLY B N 1
ATOM 1485 C CA . GLY B 1 19 ? -16.031 4.5 10.297 1 84.62 19 GLY B CA 1
ATOM 1486 C C . GLY B 1 19 ? -16.516 5.523 9.289 1 84.62 19 GLY B C 1
ATOM 1487 O O . GLY B 1 19 ? -17.328 6.391 9.617 1 84.62 19 GLY B O 1
ATOM 1488 N N . PHE B 1 20 ? -16.047 5.391 8.094 1 82.75 20 PHE B N 1
ATOM 1489 C CA . PHE B 1 20 ? -16.328 6.391 7.074 1 82.75 20 PHE B CA 1
ATOM 1490 C C . PHE B 1 20 ? -17.781 6.297 6.617 1 82.75 20 PHE B C 1
ATOM 1492 O O . PHE B 1 20 ? -18.375 7.293 6.195 1 82.75 20 PHE B O 1
ATOM 1499 N N . GLU B 1 21 ? -18.312 5.184 6.734 1 83.06 21 GLU B N 1
ATOM 1500 C CA . GLU B 1 21 ? -19.703 4.98 6.312 1 83.06 21 GLU B CA 1
ATOM 1501 C C . GLU B 1 21 ? -20.672 5.695 7.242 1 83.06 21 GLU B C 1
ATOM 1503 O O . GLU B 1 21 ? -21.812 5.969 6.863 1 83.06 21 GLU B O 1
ATOM 1508 N N . ALA B 1 22 ? -20.25 6.008 8.312 1 88.88 22 ALA B N 1
ATOM 1509 C CA . ALA B 1 22 ? -21.094 6.676 9.297 1 88.88 22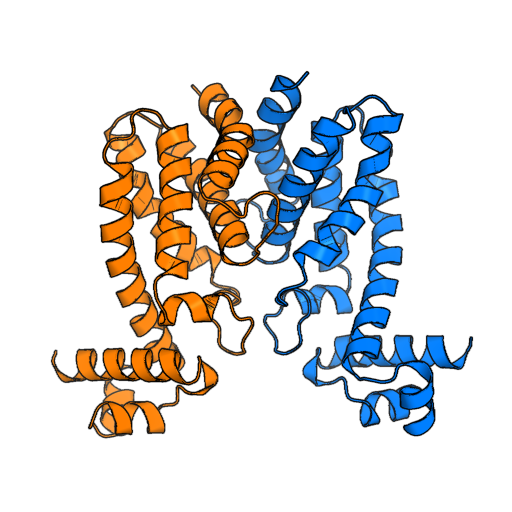 ALA B CA 1
ATOM 1510 C C . ALA B 1 22 ? -21.234 8.164 8.984 1 88.88 22 ALA B C 1
ATOM 1512 O O . ALA B 1 22 ? -22.078 8.844 9.547 1 88.88 22 ALA B O 1
ATOM 1513 N N . VAL B 1 23 ? -20.406 8.641 8.109 1 91.94 23 VAL B N 1
ATOM 1514 C CA . VAL B 1 23 ? -20.391 10.062 7.82 1 91.94 23 VAL B CA 1
ATOM 1515 C C . VAL B 1 23 ? -21.344 10.375 6.668 1 91.94 23 VAL B C 1
ATOM 1517 O O . VAL B 1 23 ? -21.156 9.883 5.551 1 91.94 23 VAL B O 1
ATOM 1520 N N . ASN B 1 24 ? -22.359 11.008 6.895 1 95 24 ASN B N 1
ATOM 1521 C CA . ASN B 1 24 ? -23.25 11.641 5.926 1 95 24 ASN B CA 1
ATOM 1522 C C . ASN B 1 24 ? -23.703 13.016 6.406 1 95 24 ASN B C 1
ATOM 1524 O O . ASN B 1 24 ? -23.516 13.367 7.574 1 95 24 ASN B O 1
ATOM 1528 N N . ILE B 1 25 ? -24.25 13.781 5.477 1 96.12 25 ILE B N 1
ATOM 1529 C CA . ILE B 1 25 ? -24.547 15.18 5.762 1 96.12 25 ILE B CA 1
ATOM 1530 C C . ILE B 1 25 ? -25.531 15.266 6.93 1 96.12 25 ILE B C 1
ATOM 1532 O O . ILE B 1 25 ? -25.359 16.094 7.832 1 96.12 25 ILE B O 1
ATOM 1536 N N . ALA B 1 26 ? -26.5 14.391 6.977 1 96.88 26 ALA B N 1
ATOM 1537 C CA . ALA B 1 26 ? -27.5 14.398 8.047 1 96.88 26 ALA B CA 1
ATOM 1538 C C . ALA B 1 26 ? -26.859 14.094 9.398 1 96.88 26 ALA B C 1
ATOM 1540 O O . ALA B 1 26 ? -27.109 14.789 10.383 1 96.88 26 ALA B O 1
ATOM 1541 N N . ALA B 1 27 ? -26.094 13.133 9.453 1 97.38 27 ALA B N 1
ATOM 1542 C CA . ALA B 1 27 ? -25.453 12.711 10.695 1 97.38 27 ALA B CA 1
ATOM 1543 C C . ALA B 1 27 ? -24.469 13.773 11.188 1 97.38 27 ALA B C 1
ATOM 1545 O O . ALA B 1 27 ? -24.406 14.055 12.383 1 97.38 27 ALA B O 1
ATOM 1546 N N . VAL B 1 28 ? -23.719 14.367 10.289 1 97.62 28 VAL B N 1
ATOM 1547 C CA . VAL B 1 28 ? -22.75 15.398 10.633 1 97.62 28 VAL B CA 1
ATOM 1548 C C . VAL B 1 28 ? -23.469 16.625 11.18 1 97.62 28 VAL B C 1
ATOM 1550 O O . VAL B 1 28 ? -23.062 17.203 12.188 1 97.62 28 VAL B O 1
ATOM 1553 N N . ALA B 1 29 ? -24.484 16.969 10.484 1 97.5 29 ALA B N 1
ATOM 1554 C CA . ALA B 1 29 ? -25.266 18.141 10.914 1 97.5 29 ALA B CA 1
ATOM 1555 C C . ALA B 1 29 ? -25.812 17.938 12.328 1 97.5 29 ALA B C 1
ATOM 1557 O O . ALA B 1 29 ? -25.672 18.828 13.18 1 97.5 29 ALA B O 1
ATOM 1558 N N . THR B 1 30 ? -26.344 16.797 12.586 1 97.75 30 THR B N 1
ATOM 1559 C CA . THR B 1 30 ? -26.906 16.453 13.891 1 97.75 30 THR B CA 1
ATOM 1560 C C . THR B 1 30 ? -25.828 16.5 14.969 1 97.75 30 THR B C 1
ATOM 1562 O O . THR B 1 30 ? -26 17.125 16.016 1 97.75 30 THR B O 1
ATOM 1565 N N . ALA B 1 31 ? -24.75 15.938 14.711 1 97 31 ALA B N 1
ATOM 1566 C CA . ALA B 1 31 ? -23.672 15.836 15.688 1 97 31 ALA B CA 1
ATOM 1567 C C . ALA B 1 31 ? -23.031 17.203 15.953 1 97 31 ALA B C 1
ATOM 1569 O O . ALA B 1 31 ? -22.609 17.484 17.078 1 97 31 ALA B O 1
ATOM 1570 N N . ALA B 1 32 ? -23.016 18 14.961 1 97.12 32 ALA B N 1
ATOM 1571 C CA . ALA B 1 32 ? -22.391 19.312 15.07 1 97.12 32 ALA B CA 1
ATOM 1572 C C . ALA B 1 32 ? -23.359 20.344 15.633 1 97.12 32 ALA B C 1
ATOM 1574 O O . ALA B 1 32 ? -22.969 21.453 16 1 97.12 32 ALA B O 1
ATOM 1575 N N . GLY B 1 33 ? -24.594 19.969 15.641 1 97.38 33 GLY B N 1
ATOM 1576 C CA . GLY B 1 33 ? -25.609 20.891 16.125 1 97.38 33 GLY B CA 1
ATOM 1577 C C . GLY B 1 33 ? -25.891 22.031 15.156 1 97.38 33 GLY B C 1
ATOM 1578 O O . GLY B 1 33 ? -26.062 23.172 15.57 1 97.38 33 GLY B O 1
ATOM 1579 N N . VAL B 1 34 ? -25.812 21.781 13.938 1 97.44 34 VAL B N 1
ATOM 1580 C CA . VAL B 1 34 ? -26.109 22.766 12.906 1 97.44 34 VAL B CA 1
ATOM 1581 C C . VAL B 1 34 ? -27.125 22.172 11.914 1 97.44 34 VAL B C 1
ATOM 1583 O O . VAL B 1 34 ? -27.469 21 12 1 97.44 34 VAL B O 1
ATOM 1586 N N . SER B 1 35 ? -27.594 23.016 11.055 1 96.69 35 SER B N 1
ATOM 1587 C CA . SER B 1 35 ? -28.516 22.531 10.031 1 96.69 35 SER B CA 1
ATOM 1588 C C . SER B 1 35 ? -27.766 21.828 8.898 1 96.69 35 SER B C 1
ATOM 1590 O O . SER B 1 35 ? -26.578 22.078 8.695 1 96.69 35 SER B O 1
ATOM 1592 N N . ARG B 1 36 ? -28.484 20.969 8.18 1 96.19 36 ARG B N 1
ATOM 1593 C CA . ARG B 1 36 ? -27.922 20.344 6.988 1 96.19 36 ARG B CA 1
ATOM 1594 C C . ARG B 1 36 ? -27.5 21.406 5.973 1 96.19 36 ARG B C 1
ATOM 1596 O O . ARG B 1 36 ? -26.453 21.266 5.328 1 96.19 36 ARG B O 1
ATOM 1603 N N . GLN B 1 37 ? -28.266 22.422 5.891 1 96.06 37 GLN B N 1
ATOM 1604 C CA . GLN B 1 37 ? -28 23.5 4.961 1 96.06 37 GLN B CA 1
ATOM 1605 C C . GLN B 1 37 ? -26.672 24.188 5.289 1 96.06 37 GLN B C 1
ATOM 1607 O O . GLN B 1 37 ? -25.922 24.578 4.387 1 96.06 37 GLN B O 1
ATOM 1612 N N . THR B 1 38 ? -26.469 24.328 6.527 1 95.94 38 THR B N 1
ATOM 1613 C CA . THR B 1 38 ? -25.203 24.922 6.973 1 95.94 38 THR B CA 1
ATOM 1614 C C . THR B 1 38 ? -24.016 24.078 6.543 1 95.94 38 THR B C 1
ATOM 1616 O O . THR B 1 38 ? -23.016 24.594 6.066 1 95.94 38 THR B O 1
ATOM 1619 N N . VAL B 1 39 ? -24.094 22.75 6.652 1 97.25 39 VAL B N 1
ATOM 1620 C CA . VAL B 1 39 ? -23.016 21.859 6.242 1 97.25 39 VAL B CA 1
ATOM 1621 C C . VAL B 1 39 ? -22.781 21.984 4.738 1 97.25 39 VAL B C 1
ATOM 1623 O O . VAL B 1 39 ? -21.641 22.109 4.289 1 97.25 39 VAL B O 1
ATOM 1626 N N . TYR B 1 40 ? -23.875 22.094 3.996 1 95.81 40 TYR B N 1
ATOM 1627 C CA . TYR B 1 40 ? -23.797 22.203 2.545 1 95.81 40 TYR B CA 1
ATOM 1628 C C . TYR B 1 40 ? -23.188 23.531 2.135 1 95.81 40 TYR B C 1
ATOM 1630 O O . TYR B 1 40 ? -22.375 23.594 1.207 1 95.81 40 TYR B O 1
ATOM 1638 N N . SER B 1 41 ? -23.609 24.484 2.842 1 95.81 41 SER B N 1
ATOM 1639 C CA . SER B 1 41 ? -23.125 25.828 2.49 1 95.81 41 SER B CA 1
ATOM 1640 C C . SER B 1 41 ? -21.625 25.953 2.742 1 95.81 41 SER B C 1
ATOM 1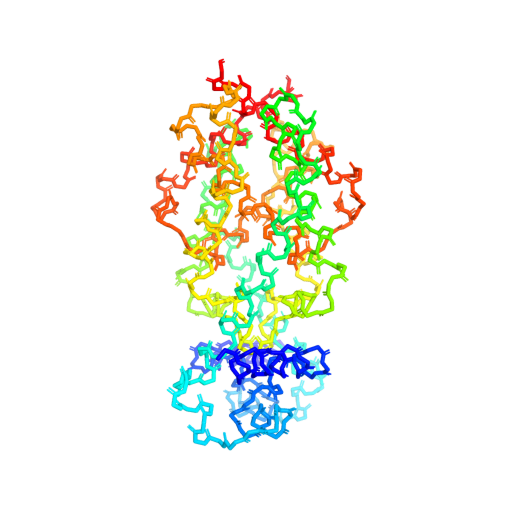642 O O . SER B 1 41 ? -20.922 26.641 1.991 1 95.81 41 SER B O 1
ATOM 1644 N N . ILE B 1 42 ? -21.156 25.328 3.727 1 95.31 42 ILE B N 1
ATOM 1645 C CA . ILE B 1 42 ? -19.766 25.469 4.125 1 95.31 42 ILE B CA 1
ATOM 1646 C C . ILE B 1 42 ? -18.891 24.516 3.328 1 95.31 42 ILE B C 1
ATOM 1648 O O . ILE B 1 42 ? -17.812 24.875 2.867 1 95.31 42 ILE B O 1
ATOM 1652 N N . PHE B 1 43 ? -19.328 23.203 3.127 1 94.62 43 PHE B N 1
ATOM 1653 C CA . PHE B 1 43 ? -18.438 22.188 2.59 1 94.62 43 PHE B CA 1
ATOM 1654 C C . PHE B 1 43 ? -18.938 21.672 1.255 1 94.62 43 PHE B C 1
ATOM 1656 O O . PHE B 1 43 ? -18.188 21.078 0.48 1 94.62 43 PHE B O 1
ATOM 1663 N N . GLY B 1 44 ? -20.094 21.812 1.075 1 92.75 44 GLY B N 1
ATOM 1664 C CA . GLY B 1 44 ? -20.672 21.422 -0.196 1 92.75 44 GLY B CA 1
ATOM 1665 C C . GLY B 1 44 ? -21.031 19.938 -0.251 1 92.75 44 GLY B C 1
ATOM 1666 O O . GLY B 1 44 ? -22.172 19.578 -0.508 1 92.75 44 GLY B O 1
ATOM 1667 N N . THR B 1 45 ? -20.094 19.016 0.027 1 92.12 45 THR B N 1
ATOM 1668 C CA . THR B 1 45 ? -20.344 17.594 -0.099 1 92.12 45 THR B CA 1
ATOM 1669 C C . THR B 1 45 ? -19.766 16.828 1.093 1 92.12 45 THR B C 1
ATOM 1671 O O . THR B 1 45 ? -18.906 17.344 1.806 1 92.12 45 THR B O 1
ATOM 1674 N N . ARG B 1 46 ? -20.281 15.625 1.241 1 91.88 46 ARG B N 1
ATOM 1675 C CA . ARG B 1 46 ? -19.75 14.703 2.25 1 91.88 46 ARG B CA 1
ATOM 1676 C C . ARG B 1 46 ? -18.266 14.469 2.053 1 91.88 46 ARG B C 1
ATOM 1678 O O . ARG B 1 46 ? -17.5 14.445 3.02 1 91.88 46 ARG B O 1
ATOM 1685 N N . GLU B 1 47 ? -17.891 14.352 0.835 1 84.19 47 GLU B N 1
ATOM 1686 C CA . GLU B 1 47 ? -16.5 14.07 0.508 1 84.19 47 GLU B CA 1
ATOM 1687 C C . GLU B 1 47 ? -15.586 15.219 0.952 1 84.19 47 GLU B C 1
ATOM 1689 O O . GLU B 1 47 ? -14.492 14.984 1.471 1 84.19 47 GLU B O 1
ATOM 1694 N N . GLU B 1 48 ? -16.078 16.344 0.78 1 86.81 48 GLU B N 1
ATOM 1695 C CA . GLU B 1 48 ? -15.297 17.516 1.188 1 86.81 48 GLU B CA 1
ATOM 1696 C C . GLU B 1 48 ? -15.195 17.609 2.707 1 86.81 48 GLU B C 1
ATOM 1698 O O . GLU B 1 48 ? -14.148 17.969 3.244 1 86.81 48 GLU B O 1
ATOM 1703 N N . VAL B 1 49 ? -16.281 17.297 3.355 1 91.5 49 VAL B N 1
ATOM 1704 C CA . VAL B 1 49 ? -16.266 17.281 4.816 1 91.5 49 VAL B CA 1
ATOM 1705 C C . VAL B 1 49 ? -15.211 16.281 5.305 1 91.5 49 VAL B C 1
ATOM 1707 O O . VAL B 1 49 ? -14.375 16.625 6.137 1 91.5 49 VAL B O 1
ATOM 1710 N N . VAL B 1 50 ? -15.258 15.156 4.75 1 87.5 50 VAL B N 1
ATOM 1711 C CA . VAL B 1 50 ? -14.352 14.094 5.156 1 87.5 50 VAL B CA 1
ATOM 1712 C C . VAL B 1 50 ? -12.914 14.484 4.816 1 87.5 50 VAL B C 1
ATOM 1714 O O . VAL B 1 50 ? -12.016 14.352 5.648 1 87.5 50 VAL B O 1
ATOM 1717 N N . SER B 1 51 ? -12.75 14.977 3.643 1 83.19 51 SER B N 1
ATOM 1718 C CA . SER B 1 51 ? -11.422 15.367 3.184 1 83.19 51 SER B CA 1
ATOM 1719 C C . SER B 1 51 ? -10.805 16.422 4.098 1 83.19 51 SER B C 1
ATOM 1721 O O . SER B 1 51 ? -9.656 16.281 4.527 1 83.19 51 SER B O 1
ATOM 1723 N N . GLN B 1 52 ? -11.508 17.359 4.418 1 84.69 52 GLN B N 1
ATOM 1724 C CA . GLN B 1 52 ? -10.992 18.438 5.254 1 84.69 52 GLN B CA 1
ATOM 1725 C C . GLN B 1 52 ? -10.805 17.984 6.695 1 84.69 52 GLN B C 1
ATOM 1727 O O . GLN B 1 52 ? -9.859 18.391 7.367 1 84.69 52 GLN B O 1
ATOM 1732 N N . ALA B 1 53 ? -11.727 17.188 7.164 1 87.44 53 ALA B N 1
ATOM 1733 C CA . ALA B 1 53 ? -11.562 16.641 8.508 1 87.44 53 ALA B CA 1
ATOM 1734 C C . ALA B 1 53 ? -10.266 15.844 8.617 1 87.44 53 ALA B C 1
ATOM 1736 O O . ALA B 1 53 ? -9.516 16 9.586 1 87.44 53 ALA B O 1
ATOM 1737 N N . MET B 1 54 ? -9.961 15.086 7.66 1 81.62 54 MET B N 1
ATOM 1738 C CA . MET B 1 54 ? -8.75 14.273 7.637 1 81.62 54 MET B CA 1
ATOM 1739 C C . MET B 1 54 ? -7.516 15.156 7.469 1 81.62 54 MET B C 1
ATOM 1741 O O . MET B 1 54 ? -6.461 14.859 8.039 1 81.62 54 MET B O 1
ATOM 1745 N N . GLY B 1 55 ? -7.66 16.203 6.656 1 75.88 55 GLY B N 1
ATOM 1746 C CA . GLY B 1 55 ? -6.566 17.141 6.469 1 75.88 55 GLY B CA 1
ATOM 1747 C C . GLY B 1 55 ? -6.109 17.781 7.762 1 75.88 55 GLY B C 1
ATOM 1748 O O . GLY B 1 55 ? -4.906 17.953 7.992 1 75.88 55 GLY B O 1
ATOM 1749 N N . GLY B 1 56 ? -7.047 18.156 8.602 1 74.44 56 GLY B N 1
ATOM 1750 C CA . GLY B 1 56 ? -6.707 18.703 9.906 1 74.44 56 GLY B CA 1
ATOM 1751 C C . GLY B 1 56 ? -5.918 17.734 10.773 1 74.44 56 GLY B C 1
ATOM 1752 O O . GLY B 1 56 ? -4.984 18.141 11.469 1 74.44 56 GLY B O 1
ATOM 1753 N N . LEU B 1 57 ? -6.312 16.531 10.727 1 75.38 57 LEU B N 1
ATOM 1754 C CA . LEU B 1 57 ? -5.602 15.5 11.484 1 75.38 57 LEU B CA 1
ATOM 1755 C C . LEU B 1 57 ? -4.168 15.352 10.977 1 75.38 57 LEU B C 1
ATOM 1757 O O . LEU B 1 57 ? -3.246 15.141 11.766 1 75.38 57 LEU B O 1
ATOM 1761 N N . ALA B 1 58 ? -3.979 15.492 9.688 1 72 58 ALA B N 1
ATOM 1762 C CA . ALA B 1 58 ? -2.648 15.406 9.094 1 72 58 ALA B CA 1
ATOM 1763 C C . ALA B 1 58 ? -1.719 16.469 9.664 1 72 58 ALA B C 1
ATOM 1765 O O . ALA B 1 58 ? -0.544 16.203 9.93 1 72 58 ALA B O 1
ATOM 1766 N N . VAL B 1 59 ? -2.291 17.609 9.883 1 70.25 59 VAL B N 1
ATOM 1767 C CA . VAL B 1 59 ? -1.514 18.719 10.43 1 70.25 59 VAL B CA 1
ATOM 1768 C C . VAL B 1 59 ? -1.074 18.391 11.852 1 70.25 59 VAL B C 1
ATOM 1770 O O . VAL B 1 59 ? 0.068 18.656 12.234 1 70.25 59 VAL B O 1
ATOM 1773 N N . GLU B 1 60 ? -1.953 17.844 12.625 1 72.44 60 GLU B N 1
ATOM 1774 C CA . GLU B 1 60 ? -1.621 17.438 13.992 1 72.44 60 GLU B CA 1
ATOM 1775 C C . GLU B 1 60 ? -0.526 16.375 14 1 72.44 60 GLU B C 1
ATOM 1777 O O . GLU B 1 60 ? 0.388 16.422 14.828 1 72.44 60 GLU B O 1
ATOM 1782 N N . VAL B 1 61 ? -0.576 15.469 13.164 1 77.31 61 VAL B N 1
ATOM 1783 C CA . VAL B 1 61 ? 0.392 14.383 13.055 1 77.31 61 VAL B CA 1
ATOM 1784 C C . VAL B 1 61 ? 1.756 14.945 12.656 1 77.31 61 VAL B C 1
ATOM 1786 O O . VAL B 1 61 ? 2.791 14.477 13.141 1 77.31 61 VAL B O 1
ATOM 1789 N N . LEU B 1 62 ? 1.73 15.984 11.844 1 75.88 62 LEU B N 1
ATOM 1790 C CA . LEU B 1 62 ? 2.959 16.641 11.398 1 75.88 62 LEU B CA 1
ATOM 1791 C C . LEU B 1 62 ? 3.775 17.125 12.586 1 75.88 62 LEU B C 1
ATOM 1793 O O . LEU B 1 62 ? 5 16.969 12.609 1 75.88 62 LEU B O 1
ATOM 1797 N N . GLY B 1 63 ? 3.066 17.75 13.539 1 76.19 63 GLY B N 1
ATOM 1798 C CA . GLY B 1 63 ? 3.752 18.25 14.719 1 76.19 63 GLY B CA 1
ATOM 1799 C C . GLY B 1 63 ? 4.449 17.156 15.508 1 76.19 63 GLY B C 1
ATOM 1800 O O . GLY B 1 63 ? 5.586 17.328 15.953 1 76.19 63 GLY B O 1
ATOM 1801 N N . GLU B 1 64 ? 3.865 16.078 15.633 1 77.88 64 GLU B N 1
ATOM 1802 C CA . GLU B 1 64 ? 4.414 14.938 16.375 1 77.88 64 GLU B CA 1
ATOM 1803 C C . GLU B 1 64 ? 5.625 14.352 15.656 1 77.88 64 GLU B C 1
ATOM 1805 O O . GLU B 1 64 ? 6.621 14.008 16.297 1 77.88 64 GLU B O 1
ATOM 1810 N N . ILE B 1 65 ? 5.551 14.289 14.414 1 84.81 65 ILE B N 1
ATOM 1811 C CA . ILE B 1 65 ? 6.613 13.688 13.617 1 84.81 65 ILE B CA 1
ATOM 1812 C C . ILE B 1 65 ? 7.844 14.594 13.641 1 84.81 65 ILE B C 1
ATOM 1814 O O . ILE B 1 65 ? 8.969 14.117 13.836 1 84.81 65 ILE B O 1
ATOM 1818 N N . THR B 1 66 ? 7.574 15.906 13.461 1 82 66 THR B N 1
ATOM 1819 C CA . THR B 1 66 ? 8.664 16.875 13.43 1 82 66 THR B CA 1
ATOM 1820 C C . THR B 1 66 ? 9.484 16.812 14.711 1 82 66 THR B C 1
ATOM 1822 O O . THR B 1 66 ? 10.711 16.859 14.68 1 82 66 THR B O 1
ATOM 1825 N N . ALA B 1 67 ? 8.852 16.641 15.805 1 83.06 67 ALA B N 1
ATOM 1826 C CA . ALA B 1 67 ? 9.531 16.578 17.094 1 83.06 67 ALA B CA 1
ATOM 1827 C C . ALA B 1 67 ? 10.438 15.352 17.188 1 83.06 67 ALA B C 1
ATOM 1829 O O . ALA B 1 67 ? 11.484 15.391 17.844 1 83.06 67 ALA B O 1
ATOM 1830 N N . GLN B 1 68 ? 10.117 14.336 16.516 1 84.19 68 GLN B N 1
ATOM 1831 C CA . GLN B 1 68 ? 10.852 13.078 16.594 1 84.19 68 GLN B CA 1
ATOM 1832 C C . GLN B 1 68 ? 12.047 13.078 15.648 1 84.19 68 GLN B C 1
ATOM 1834 O O . GLN B 1 68 ? 13.016 12.352 15.859 1 84.19 68 GLN B O 1
ATOM 1839 N N . VAL B 1 69 ? 12.039 13.898 14.602 1 87.56 69 VAL B N 1
ATOM 1840 C CA . VAL B 1 69 ? 13.086 13.812 13.594 1 87.56 69 VAL B CA 1
ATOM 1841 C C . VAL B 1 69 ? 14.047 14.992 13.742 1 87.56 69 VAL B C 1
ATOM 1843 O O . VAL B 1 69 ? 15.094 15.031 13.086 1 87.56 69 VAL B O 1
ATOM 1846 N N . GLU B 1 70 ? 13.797 15.914 14.586 1 82.75 70 GLU B N 1
ATOM 1847 C CA . GLU B 1 70 ? 14.594 17.125 14.766 1 82.75 70 GLU B CA 1
ATOM 1848 C C . GLU B 1 70 ? 16.031 16.781 15.164 1 82.75 70 GLU B C 1
ATOM 1850 O O . GLU B 1 70 ? 16.969 17.469 14.758 1 82.75 70 GLU B O 1
ATOM 1855 N N . SER B 1 71 ? 16.281 15.68 15.758 1 84.38 71 SER B N 1
ATOM 1856 C CA . SER B 1 71 ? 17.594 15.406 16.312 1 84.38 71 SER B CA 1
ATOM 1857 C C . SER B 1 71 ? 18.375 14.438 15.43 1 84.38 71 SER B C 1
ATOM 1859 O O . SER B 1 71 ? 19.516 14.094 15.727 1 84.38 71 SER B O 1
ATOM 1861 N N . VAL B 1 72 ? 17.859 14.164 14.305 1 89.06 72 VAL B N 1
ATOM 1862 C CA . VAL B 1 72 ? 18.516 13.172 13.461 1 89.06 72 VAL B CA 1
ATOM 1863 C C . VAL B 1 72 ? 19.578 13.852 12.594 1 89.06 72 VAL B C 1
ATOM 1865 O O . VAL B 1 72 ? 19.359 14.969 12.102 1 89.06 72 VAL B O 1
ATOM 1868 N N . ASP B 1 73 ? 20.703 13.117 12.352 1 88.12 73 ASP B N 1
ATOM 1869 C CA . ASP B 1 73 ? 21.828 13.812 11.742 1 88.12 73 ASP B CA 1
ATOM 1870 C C . ASP B 1 73 ? 22.156 13.234 10.367 1 88.12 73 ASP B C 1
ATOM 1872 O O . ASP B 1 73 ? 23.016 13.75 9.656 1 88.12 73 ASP B O 1
ATOM 1876 N N . THR B 1 74 ? 21.641 12.164 9.984 1 94.06 74 THR B N 1
ATOM 1877 C CA . THR B 1 74 ? 21.891 11.625 8.648 1 94.06 74 THR B CA 1
ATOM 1878 C C . THR B 1 74 ? 20.594 11.578 7.836 1 94.06 74 THR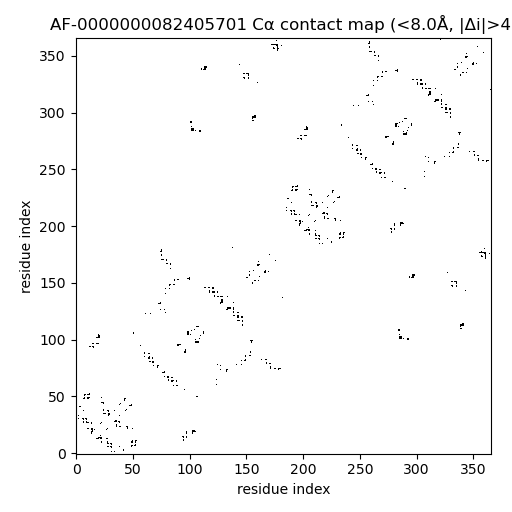 B C 1
ATOM 1880 O O . THR B 1 74 ? 19.5 11.484 8.398 1 94.06 74 THR B O 1
ATOM 1883 N N . ALA B 1 75 ? 20.766 11.641 6.586 1 95 75 ALA B N 1
ATOM 1884 C CA . ALA B 1 75 ? 19.625 11.602 5.688 1 95 75 ALA B CA 1
ATOM 1885 C C . ALA B 1 75 ? 18.812 10.32 5.883 1 95 75 ALA B C 1
ATOM 1887 O O . ALA B 1 75 ? 17.594 10.359 5.961 1 95 75 ALA B O 1
ATOM 1888 N N . CYS B 1 76 ? 19.516 9.219 5.996 1 95.94 76 CYS B N 1
ATOM 1889 C CA . CYS B 1 76 ? 18.844 7.938 6.16 1 95.94 76 CYS B CA 1
ATOM 1890 C C . CYS B 1 76 ? 18.062 7.898 7.469 1 95.94 76 CYS B C 1
ATOM 1892 O O . CYS B 1 76 ? 16.891 7.516 7.488 1 95.94 76 CYS B O 1
ATOM 1894 N N . ASP B 1 77 ? 18.672 8.367 8.5 1 95.5 77 ASP B N 1
ATOM 1895 C CA . ASP B 1 77 ? 18 8.367 9.797 1 95.5 77 ASP B CA 1
ATOM 1896 C C . ASP B 1 77 ? 16.766 9.281 9.773 1 95.5 77 ASP B C 1
ATOM 1898 O O . ASP B 1 77 ? 15.758 8.977 10.406 1 95.5 77 ASP B O 1
ATOM 1902 N N . TYR B 1 78 ? 16.922 10.367 9.102 1 95.44 78 TYR B N 1
ATOM 1903 C CA . TYR B 1 78 ? 15.797 11.297 8.984 1 95.44 78 TYR B CA 1
ATOM 1904 C C . TYR B 1 78 ? 14.586 10.617 8.352 1 95.44 78 TYR B C 1
ATOM 1906 O O . TYR B 1 78 ? 13.477 10.68 8.883 1 95.44 78 TYR B O 1
ATOM 1914 N N . VAL B 1 79 ? 14.781 9.93 7.262 1 96.56 79 VAL B N 1
ATOM 1915 C CA . VAL B 1 79 ? 13.703 9.266 6.531 1 96.56 79 VAL B CA 1
ATOM 1916 C C . VAL B 1 79 ? 13.148 8.117 7.367 1 96.56 79 VAL B C 1
ATOM 1918 O O . VAL B 1 79 ? 11.93 7.949 7.469 1 96.56 79 VAL B O 1
ATOM 1921 N N . VAL B 1 80 ? 14.016 7.383 7.992 1 96.81 80 VAL B N 1
ATOM 1922 C CA . VAL B 1 80 ? 13.617 6.234 8.797 1 96.81 80 VAL B CA 1
ATOM 1923 C C . VAL B 1 80 ? 12.758 6.699 9.969 1 96.81 80 VAL B C 1
ATOM 1925 O O . VAL B 1 80 ? 11.656 6.18 10.188 1 96.81 80 VAL B O 1
ATOM 1928 N N . GLU B 1 81 ? 13.188 7.723 10.656 1 95.38 81 GLU B N 1
ATOM 1929 C CA . GLU B 1 81 ? 12.445 8.203 11.812 1 95.38 81 GLU B CA 1
ATOM 1930 C C . GLU B 1 81 ? 11.125 8.852 11.391 1 95.38 81 GLU B C 1
ATOM 1932 O O . GLU B 1 81 ? 10.133 8.773 12.117 1 95.38 81 GLU B O 1
ATOM 1937 N N . PHE B 1 82 ? 11.203 9.5 10.273 1 94.88 82 PHE B N 1
ATOM 1938 C CA . PHE B 1 82 ? 9.961 10.039 9.727 1 94.88 82 PHE B CA 1
ATOM 1939 C C . PHE B 1 82 ? 8.922 8.938 9.555 1 94.88 82 PHE B C 1
ATOM 1941 O O . PHE B 1 82 ? 7.789 9.062 10.016 1 94.88 82 PHE B O 1
ATOM 1948 N N . ILE B 1 83 ? 9.258 7.82 8.914 1 95.38 83 ILE B N 1
ATOM 1949 C CA . ILE B 1 83 ? 8.336 6.723 8.641 1 95.38 83 ILE B CA 1
ATOM 1950 C C . ILE B 1 83 ? 7.887 6.082 9.945 1 95.38 83 ILE B C 1
ATOM 1952 O O . ILE B 1 83 ? 6.699 5.812 10.141 1 95.38 83 ILE B O 1
ATOM 1956 N N . VAL B 1 84 ? 8.773 5.859 10.852 1 94.31 84 VAL B N 1
ATOM 1957 C CA . VAL B 1 84 ? 8.461 5.234 12.133 1 94.31 84 VAL B CA 1
ATOM 1958 C C . VAL B 1 84 ? 7.496 6.121 12.914 1 94.31 84 VAL B C 1
ATOM 1960 O O . VAL B 1 84 ? 6.488 5.641 13.445 1 94.31 84 VAL B O 1
ATOM 1963 N N . ALA B 1 85 ? 7.801 7.406 12.984 1 92.19 85 ALA B N 1
ATOM 1964 C CA . ALA B 1 85 ? 6.949 8.352 13.703 1 92.19 85 ALA B CA 1
ATOM 1965 C C . ALA B 1 85 ? 5.562 8.43 13.062 1 92.19 85 ALA B C 1
ATOM 1967 O O . ALA B 1 85 ? 4.555 8.508 13.773 1 92.19 85 ALA B O 1
ATOM 1968 N N . ALA B 1 86 ? 5.547 8.445 11.758 1 89.75 86 ALA B N 1
ATOM 1969 C CA . ALA B 1 86 ? 4.27 8.492 11.047 1 89.75 86 ALA B CA 1
ATOM 1970 C C . ALA B 1 86 ? 3.426 7.262 11.367 1 89.75 86 ALA B C 1
ATOM 1972 O O . ALA B 1 86 ? 2.23 7.379 11.656 1 89.75 86 ALA B O 1
ATOM 1973 N N . ARG B 1 87 ? 4.008 6.082 11.281 1 90.25 87 ARG B N 1
ATOM 1974 C CA . ARG B 1 87 ? 3.287 4.855 11.609 1 90.25 87 ARG B CA 1
ATOM 1975 C C . ARG B 1 87 ? 2.746 4.895 13.031 1 90.25 87 ARG B C 1
ATOM 1977 O O . ARG B 1 87 ? 1.587 4.551 13.273 1 90.25 87 ARG B O 1
ATOM 1984 N N . THR B 1 88 ? 3.598 5.309 13.938 1 88.56 88 THR B N 1
ATOM 1985 C CA . THR B 1 88 ? 3.203 5.398 15.344 1 88.56 88 THR B CA 1
ATOM 1986 C C . THR B 1 88 ? 2.039 6.367 15.516 1 88.56 88 THR B C 1
ATOM 1988 O O . THR B 1 88 ? 1.076 6.07 16.219 1 88.56 88 THR B O 1
ATOM 1991 N N . ALA B 1 89 ? 2.113 7.477 14.867 1 86.19 89 ALA B N 1
ATOM 1992 C CA . ALA B 1 89 ? 1.072 8.5 14.969 1 86.19 89 ALA B CA 1
ATOM 1993 C C . ALA B 1 89 ? -0.255 7.984 14.414 1 86.19 89 ALA B C 1
ATOM 1995 O O . ALA B 1 89 ? -1.311 8.211 15.008 1 86.19 89 ALA B O 1
ATOM 1996 N N . VAL B 1 90 ? -0.202 7.277 13.312 1 83.69 90 VAL B N 1
ATOM 1997 C CA . VAL B 1 90 ? -1.414 6.754 12.688 1 83.69 90 VAL B CA 1
ATOM 1998 C C . VAL B 1 90 ? -2.027 5.676 13.578 1 83.69 90 VAL B C 1
ATOM 2000 O O . VAL B 1 90 ? -3.242 5.656 13.797 1 83.69 90 VAL B O 1
ATOM 2003 N N . ARG B 1 91 ? -1.271 4.848 14.172 1 81.19 91 ARG B N 1
ATOM 2004 C CA . ARG B 1 91 ? -1.753 3.74 14.984 1 81.19 91 ARG B CA 1
ATOM 2005 C C . ARG B 1 91 ? -2.311 4.238 16.312 1 81.19 91 ARG B C 1
ATOM 2007 O O . ARG B 1 91 ? -3.197 3.609 16.891 1 81.19 91 ARG B O 1
ATOM 2014 N N . ALA B 1 92 ? -1.793 5.336 16.734 1 82.62 92 ALA B N 1
ATOM 2015 C CA . ALA B 1 92 ? -2.184 5.863 18.047 1 82.62 92 ALA B CA 1
ATOM 2016 C C . ALA B 1 92 ? -3.484 6.656 17.953 1 82.62 92 ALA B C 1
ATOM 2018 O O . ALA B 1 92 ? -4.164 6.871 18.953 1 82.62 92 ALA B O 1
ATOM 2019 N N . HIS B 1 93 ? -3.797 7.121 16.797 1 79.81 93 HIS B N 1
ATOM 2020 C CA . HIS B 1 93 ? -4.973 7.973 16.656 1 79.81 93 HIS B CA 1
ATOM 2021 C C . HIS B 1 93 ? -6.191 7.16 16.219 1 79.81 93 HIS B C 1
ATOM 2023 O O . HIS B 1 93 ? -6.176 6.504 15.18 1 79.81 93 HIS B O 1
ATOM 2029 N N . PRO B 1 94 ? -7.234 7.266 16.938 1 80.44 94 PRO B N 1
ATOM 2030 C CA . PRO B 1 94 ? -8.398 6.418 16.656 1 80.44 94 PRO B CA 1
ATOM 2031 C C . PRO B 1 94 ? -8.977 6.648 15.273 1 80.44 94 PRO B C 1
ATOM 2033 O O . PRO B 1 94 ? -9.391 5.695 14.602 1 80.44 94 PRO B O 1
ATOM 2036 N N . VAL B 1 95 ? -9.031 7.879 14.859 1 80.81 95 VAL B N 1
ATOM 2037 C CA . VAL B 1 95 ? -9.594 8.203 13.555 1 80.81 95 VAL B CA 1
ATOM 2038 C C . VAL B 1 95 ? -8.648 7.738 12.445 1 80.81 95 VAL B C 1
ATOM 2040 O O . VAL B 1 95 ? -9.078 7.129 11.469 1 80.81 95 VAL B O 1
ATOM 2043 N N . LEU B 1 96 ? -7.332 7.906 12.664 1 79.81 96 LEU B N 1
ATOM 2044 C CA . LEU B 1 96 ? -6.359 7.551 11.641 1 79.81 96 LEU B CA 1
ATOM 2045 C C . LEU B 1 96 ? -6.227 6.035 11.516 1 79.81 96 LEU B C 1
ATOM 2047 O O . LEU B 1 96 ? -5.969 5.516 10.43 1 79.81 96 LEU B O 1
ATOM 2051 N N . ALA B 1 97 ? -6.504 5.398 12.562 1 76.81 97 ALA B N 1
ATOM 2052 C CA . ALA B 1 97 ? -6.441 3.941 12.539 1 76.81 97 ALA B CA 1
ATOM 2053 C C . ALA B 1 97 ? -7.512 3.359 11.625 1 76.81 97 ALA B C 1
ATOM 2055 O O . ALA B 1 97 ? -7.363 2.248 11.109 1 76.81 97 ALA B O 1
ATOM 2056 N N . THR B 1 98 ? -8.609 4.133 11.445 1 75.31 98 THR B N 1
ATOM 2057 C CA . THR B 1 98 ? -9.672 3.688 10.547 1 75.31 98 THR B CA 1
ATOM 2058 C C . THR B 1 98 ? -9.203 3.701 9.102 1 75.31 98 THR B C 1
ATOM 2060 O O . THR B 1 98 ? -9.734 2.979 8.258 1 75.31 98 THR B O 1
ATOM 2063 N N . LEU B 1 99 ? -8.156 4.438 8.844 1 70 99 LEU B N 1
ATOM 2064 C CA . LEU B 1 99 ? -7.559 4.484 7.52 1 70 99 LEU B CA 1
ATOM 2065 C C . LEU B 1 99 ? -6.949 3.133 7.152 1 70 99 LEU B C 1
ATOM 2067 O O . LEU B 1 99 ? -6.77 2.828 5.969 1 70 99 LEU B O 1
ATOM 2071 N N . LEU B 1 100 ? -6.672 2.393 8.117 1 67.69 100 LEU B N 1
ATOM 2072 C CA . LEU B 1 100 ? -6.086 1.072 7.918 1 67.69 100 LEU B CA 1
ATOM 2073 C C . LEU B 1 100 ? -7.145 0.073 7.461 1 67.69 100 LEU B C 1
ATOM 2075 O O . LEU B 1 100 ? -6.812 -1.008 6.969 1 67.69 100 LEU B O 1
ATOM 2079 N N . LEU B 1 101 ? -8.336 0.563 7.605 1 65.81 101 LEU B N 1
ATOM 2080 C CA . LEU B 1 101 ? -9.438 -0.332 7.262 1 65.81 101 LEU B CA 1
ATOM 2081 C C . LEU B 1 101 ? -9.898 -0.104 5.824 1 65.81 101 LEU B C 1
ATOM 2083 O O . LEU B 1 101 ? -9.961 1.038 5.363 1 65.81 101 LEU B O 1
ATOM 2087 N N . ALA B 1 102 ? -9.875 -1.149 5.059 1 60.5 102 ALA B N 1
ATOM 2088 C CA . ALA B 1 102 ? -10.359 -1.058 3.686 1 60.5 102 ALA B CA 1
ATOM 2089 C C . ALA B 1 102 ? -11.883 -0.893 3.654 1 60.5 102 ALA B C 1
ATOM 2091 O O . ALA B 1 102 ? -12.617 -1.881 3.652 1 60.5 102 ALA B O 1
ATOM 2092 N N . GLU B 1 103 ? -12.289 0.238 3.896 1 65 103 GLU B N 1
ATOM 2093 C CA . GLU B 1 103 ? -13.719 0.553 3.893 1 65 103 GLU B CA 1
ATOM 2094 C C . GLU B 1 103 ? -14.07 1.488 2.74 1 65 103 GLU B C 1
ATOM 2096 O O . GLU B 1 103 ? -13.219 2.232 2.252 1 65 103 GLU B O 1
ATOM 2101 N N . ARG B 1 104 ? -15.211 1.192 2.299 1 63.5 104 ARG B N 1
ATOM 2102 C CA . ARG B 1 104 ? -15.734 2.141 1.32 1 63.5 104 ARG B CA 1
ATOM 2103 C C . ARG B 1 104 ? -15.617 3.572 1.83 1 63.5 104 ARG B C 1
ATOM 2105 O O . ARG B 1 104 ? -15.906 3.848 2.996 1 63.5 104 ARG B O 1
ATOM 2112 N N . GLY B 1 105 ? -15.078 4.426 0.936 1 64.81 105 GLY B N 1
ATOM 2113 C CA . GLY B 1 105 ? -14.945 5.832 1.284 1 64.81 105 GLY B CA 1
ATOM 2114 C C . GLY B 1 105 ? -13.633 6.156 1.972 1 64.81 105 GLY B C 1
ATOM 2115 O O . GLY B 1 105 ? -13.375 7.309 2.32 1 64.81 105 GLY B O 1
ATOM 2116 N N . ASN B 1 106 ? -12.922 5.086 2.277 1 70.12 106 ASN B N 1
ATOM 2117 C CA . ASN B 1 106 ? -11.602 5.301 2.846 1 70.12 106 ASN B CA 1
ATOM 2118 C C . ASN B 1 106 ? -10.672 6.004 1.856 1 70.12 106 ASN B C 1
ATOM 2120 O O . ASN B 1 106 ? -10.383 5.473 0.782 1 70.12 106 ASN B O 1
ATOM 2124 N N . PRO B 1 107 ? -10.289 7.227 2.238 1 69.38 107 PRO B N 1
ATOM 2125 C CA . PRO B 1 107 ? -9.523 8.016 1.276 1 69.38 107 PRO B CA 1
ATOM 2126 C C . PRO B 1 107 ? -8.141 7.43 1.001 1 69.38 107 PRO B C 1
ATOM 2128 O O . PRO B 1 107 ? -7.496 7.789 0.012 1 69.38 107 PRO B O 1
ATOM 2131 N N . VAL B 1 108 ? -7.598 6.594 1.797 1 67.75 108 VAL B N 1
ATOM 2132 C CA . VAL B 1 108 ? -6.281 5.984 1.613 1 67.75 108 VAL B CA 1
ATOM 2133 C C . VAL B 1 108 ? -6.277 5.137 0.344 1 67.75 108 VAL B C 1
ATOM 2135 O O . VAL B 1 108 ? -5.242 4.988 -0.309 1 67.75 108 VAL B O 1
ATOM 2138 N N . PHE B 1 109 ? -7.43 4.734 -0.016 1 66.62 109 PHE B N 1
ATOM 2139 C CA . PHE B 1 109 ? -7.449 3.789 -1.127 1 66.62 109 PHE B CA 1
ATOM 2140 C C . PHE B 1 109 ? -8.039 4.434 -2.375 1 66.62 109 PHE B C 1
ATOM 2142 O O . PHE B 1 109 ? -8.352 3.744 -3.348 1 66.62 109 PHE B O 1
ATOM 2149 N N . ASP B 1 110 ? -8.156 5.754 -2.209 1 68.88 110 ASP B N 1
ATOM 2150 C CA . ASP B 1 110 ? -8.656 6.43 -3.404 1 68.88 110 ASP B CA 1
ATOM 2151 C C . ASP B 1 110 ? -7.512 6.742 -4.367 1 68.88 110 ASP B C 1
ATOM 2153 O O . ASP B 1 110 ? -6.34 6.645 -4.004 1 68.88 110 ASP B O 1
ATOM 2157 N N . LEU B 1 111 ? -7.859 7.047 -5.645 1 67.12 111 LEU B N 1
ATOM 2158 C CA . LEU B 1 111 ? -6.926 7.238 -6.75 1 67.12 111 LEU B CA 1
ATOM 2159 C C . LEU B 1 111 ? -6.055 8.469 -6.52 1 67.12 111 LEU B C 1
ATOM 2161 O O . LEU B 1 111 ? -5.008 8.625 -7.148 1 67.12 111 LEU B O 1
ATOM 2165 N N . GLU B 1 112 ? -6.418 9.25 -5.516 1 72.62 112 GLU B N 1
ATOM 2166 C CA . GLU B 1 112 ? -5.688 10.492 -5.312 1 72.62 112 GLU B CA 1
ATOM 2167 C C . GLU B 1 112 ? -4.789 10.414 -4.078 1 72.62 112 GLU B C 1
ATOM 2169 O O . GLU B 1 112 ? -4.207 11.414 -3.66 1 72.62 112 GLU B O 1
ATOM 2174 N N . MET B 1 113 ? -4.664 9.266 -3.562 1 77.94 113 MET B N 1
ATOM 2175 C CA . MET B 1 113 ? -3.9 9.117 -2.328 1 77.94 113 MET B CA 1
ATOM 2176 C C . MET B 1 113 ? -2.469 9.609 -2.508 1 77.94 113 MET B C 1
ATOM 2178 O O . MET B 1 113 ? -1.981 10.414 -1.71 1 77.94 113 MET B O 1
ATOM 2182 N N . MET B 1 114 ? -1.8 9.227 -3.578 1 83.56 114 MET B N 1
ATOM 2183 C CA . MET B 1 114 ? -0.409 9.617 -3.793 1 83.56 114 MET B CA 1
ATOM 2184 C C . MET B 1 114 ? -0.298 11.117 -4.031 1 83.56 114 MET B C 1
ATOM 2186 O O . MET B 1 114 ? 0.642 11.758 -3.557 1 83.56 114 MET B O 1
ATOM 2190 N N . SER B 1 115 ? -1.249 11.594 -4.723 1 83 115 SER B N 1
ATOM 2191 C CA . SER B 1 115 ? -1.249 13.023 -5.012 1 83 115 SER B CA 1
ATOM 2192 C C . SER B 1 115 ? -1.371 13.844 -3.73 1 83 115 SER B C 1
ATOM 2194 O O . SER B 1 115 ? -0.903 14.984 -3.672 1 83 115 SER B O 1
ATOM 2196 N N . ARG B 1 116 ? -1.934 13.281 -2.768 1 78.25 116 ARG B N 1
ATOM 2197 C CA . ARG B 1 116 ? -2.078 13.961 -1.482 1 78.25 116 ARG B CA 1
ATOM 2198 C C . ARG B 1 116 ? -0.884 13.68 -0.576 1 78.25 116 ARG B C 1
ATOM 2200 O O . ARG B 1 116 ? -0.377 14.586 0.091 1 78.25 116 ARG B O 1
ATOM 2207 N N . ALA B 1 117 ? -0.417 12.469 -0.605 1 84.88 117 ALA B N 1
ATOM 2208 C CA . ALA B 1 117 ? 0.611 12.031 0.336 1 84.88 117 ALA B CA 1
ATOM 2209 C C . ALA B 1 117 ? 1.972 12.617 -0.025 1 84.88 117 ALA B C 1
ATOM 2211 O O . ALA B 1 117 ? 2.758 12.969 0.857 1 84.88 117 ALA B O 1
ATOM 2212 N N . ILE B 1 118 ? 2.229 12.797 -1.274 1 90.19 118 ILE B N 1
ATOM 2213 C CA . ILE B 1 118 ? 3.553 13.203 -1.735 1 90.19 118 ILE B CA 1
ATOM 2214 C C . ILE B 1 118 ? 3.834 14.641 -1.308 1 90.19 118 ILE B C 1
ATOM 2216 O O . ILE B 1 118 ? 4.863 14.922 -0.69 1 90.19 118 ILE B O 1
ATOM 2220 N N . PRO B 1 119 ? 2.947 15.555 -1.561 1 85.81 119 PRO B N 1
ATOM 2221 C CA . PRO B 1 119 ? 3.203 16.906 -1.079 1 85.81 119 PRO B CA 1
ATOM 2222 C C . PRO B 1 119 ? 3.289 17 0.444 1 85.81 119 PRO B C 1
ATOM 2224 O O . PRO B 1 119 ? 4.062 17.797 0.98 1 85.81 119 PRO B O 1
ATOM 2227 N N . PHE B 1 120 ? 2.533 16.25 1.065 1 83.31 120 PHE B N 1
ATOM 2228 C CA . PHE B 1 120 ? 2.584 16.203 2.521 1 83.31 120 PHE B CA 1
ATOM 2229 C C . PHE B 1 120 ? 3.951 15.742 3.006 1 83.31 120 PHE B C 1
ATOM 2231 O O . PHE B 1 120 ? 4.59 16.406 3.822 1 83.31 120 PHE B O 1
ATOM 2238 N N . ALA B 1 121 ? 4.367 14.617 2.549 1 90.69 121 ALA B N 1
ATOM 2239 C CA . ALA B 1 121 ? 5.684 14.094 2.908 1 90.69 121 ALA B CA 1
ATOM 2240 C C . ALA B 1 121 ? 6.793 15.047 2.482 1 90.69 121 ALA B C 1
ATOM 2242 O O . ALA B 1 121 ? 7.797 15.195 3.182 1 90.69 121 ALA B O 1
ATOM 2243 N N . GLY B 1 122 ? 6.598 15.656 1.342 1 91.44 122 GLY B N 1
ATOM 2244 C CA . GLY B 1 122 ? 7.555 16.641 0.884 1 91.44 122 GLY B CA 1
ATOM 2245 C C . GLY B 1 122 ? 7.758 17.781 1.873 1 91.44 122 GLY B C 1
ATOM 2246 O O . GLY B 1 122 ? 8.891 18.203 2.121 1 91.44 122 GLY B O 1
ATOM 2247 N N . GLN B 1 123 ? 6.738 18.234 2.424 1 86.56 123 GLN B N 1
ATOM 2248 C CA . GLN B 1 123 ? 6.805 19.297 3.424 1 86.56 123 GLN B CA 1
ATOM 2249 C C . GLN B 1 123 ? 7.527 18.812 4.684 1 86.56 123 GLN B C 1
ATOM 2251 O O . GLN B 1 123 ? 8.32 19.562 5.27 1 86.56 123 GLN B O 1
ATOM 2256 N N . MET B 1 124 ? 7.297 17.609 5.008 1 88.56 124 MET B N 1
ATOM 2257 C CA . MET B 1 124 ? 7.871 17.047 6.227 1 88.56 124 MET B CA 1
ATOM 2258 C C . MET B 1 124 ? 9.359 16.781 6.055 1 88.56 124 MET B C 1
ATOM 2260 O O . MET B 1 124 ? 10.125 16.859 7.016 1 88.56 124 MET B O 1
ATOM 2264 N N . LEU B 1 125 ? 9.727 16.531 4.867 1 93.31 125 LEU B N 1
ATOM 2265 C CA . LEU B 1 125 ? 11.109 16.141 4.613 1 93.31 125 LEU B CA 1
ATOM 2266 C C . LEU B 1 125 ? 11.914 17.312 4.066 1 93.31 125 LEU B C 1
ATOM 2268 O O . LEU B 1 125 ? 13.133 17.219 3.93 1 93.31 125 LEU B O 1
ATOM 2272 N N . ALA B 1 126 ? 11.305 18.438 3.863 1 92.19 126 ALA B N 1
ATOM 2273 C CA . ALA B 1 126 ? 11.922 19.625 3.293 1 92.19 126 ALA B CA 1
ATOM 2274 C C . ALA B 1 126 ? 13.117 20.078 4.133 1 92.19 126 ALA B C 1
ATOM 2276 O O . ALA B 1 126 ? 14.133 20.516 3.588 1 92.19 126 ALA B O 1
ATOM 2277 N N . PRO B 1 127 ? 13.086 19.969 5.418 1 91.5 127 PRO B N 1
ATOM 2278 C CA . PRO B 1 127 ? 14.211 20.406 6.246 1 91.5 127 PRO B CA 1
ATOM 2279 C C . PRO B 1 127 ? 15.508 19.656 5.938 1 91.5 127 PRO B C 1
ATOM 2281 O O . PRO B 1 127 ? 16.594 20.125 6.281 1 91.5 127 PRO B O 1
ATOM 2284 N N . MET B 1 128 ? 15.391 18.5 5.34 1 93.38 128 MET B N 1
ATOM 2285 C CA . MET B 1 128 ? 16.578 17.75 4.969 1 93.38 128 MET B CA 1
ATOM 2286 C C . MET B 1 128 ? 17.484 18.562 4.043 1 93.38 128 MET B C 1
ATOM 2288 O O . MET B 1 128 ? 18.703 18.5 4.152 1 93.38 128 MET B O 1
ATOM 2292 N N . VAL B 1 129 ? 16.891 19.281 3.168 1 94.81 129 VAL B N 1
ATOM 2293 C CA . VAL B 1 129 ? 17.641 20.094 2.225 1 94.81 129 VAL B CA 1
ATOM 2294 C C . VAL B 1 129 ? 18.281 21.281 2.957 1 94.81 129 VAL B C 1
ATOM 2296 O O . VAL B 1 129 ? 19.453 21.594 2.75 1 94.81 129 VAL B O 1
ATOM 2299 N N . GLU B 1 130 ? 17.531 21.906 3.791 1 92 130 GLU B N 1
ATOM 2300 C CA . GLU B 1 130 ? 18.016 23.047 4.562 1 92 130 GLU B CA 1
ATOM 2301 C C . GLU B 1 130 ? 19.188 22.641 5.449 1 92 130 GLU B C 1
ATOM 2303 O O . GLU B 1 130 ? 20.125 23.438 5.652 1 92 130 GLU B O 1
ATOM 2308 N N . ARG B 1 131 ? 19.188 21.469 5.887 1 92.44 131 ARG B N 1
ATOM 2309 C CA . ARG B 1 131 ? 20.219 20.969 6.797 1 92.44 131 ARG B CA 1
ATOM 2310 C C . ARG B 1 131 ? 21.391 20.375 6.023 1 92.44 131 ARG B C 1
ATOM 2312 O O . ARG B 1 131 ? 22.359 19.906 6.621 1 92.44 131 ARG B O 1
ATOM 2319 N N . GLY B 1 132 ? 21.203 20.344 4.73 1 93.06 132 GLY B N 1
ATOM 2320 C CA . GLY B 1 132 ? 22.281 19.844 3.891 1 93.06 132 GLY B CA 1
ATOM 2321 C C . GLY B 1 132 ? 22.359 18.328 3.844 1 93.06 132 GLY B C 1
ATOM 2322 O O . GLY B 1 132 ? 23.406 17.766 3.492 1 93.06 132 GLY B O 1
ATOM 2323 N N . LEU B 1 133 ? 21.281 17.656 4.195 1 93.88 133 LEU B N 1
ATOM 2324 C CA . LEU B 1 133 ? 21.266 16.203 4.23 1 93.88 133 LEU B CA 1
ATOM 2325 C C . LEU B 1 133 ? 20.938 15.625 2.859 1 93.88 133 LEU B C 1
ATOM 2327 O O . LEU B 1 133 ? 21.219 14.453 2.59 1 93.88 133 LEU B O 1
ATOM 2331 N N . ALA B 1 134 ? 20.359 16.438 2.078 1 94.19 134 ALA B N 1
ATOM 2332 C CA . ALA B 1 134 ? 19.984 16.031 0.724 1 94.19 134 ALA B CA 1
ATOM 2333 C C . ALA B 1 134 ? 19.891 17.234 -0.208 1 94.19 134 ALA B C 1
ATOM 2335 O O . ALA B 1 134 ? 19.625 18.344 0.238 1 94.19 134 ALA B O 1
ATOM 2336 N N . THR B 1 135 ? 20.156 16.969 -1.48 1 94.62 135 THR B N 1
ATOM 2337 C CA . THR B 1 135 ? 19.875 17.984 -2.488 1 94.62 135 THR B CA 1
ATOM 2338 C C . THR B 1 135 ? 18.391 18.016 -2.832 1 94.62 135 THR B C 1
ATOM 2340 O O . THR B 1 135 ? 17.641 17.109 -2.461 1 94.62 135 THR B O 1
ATOM 2343 N N . GLU B 1 136 ? 17.906 19 -3.516 1 92.81 136 GLU B N 1
ATOM 2344 C CA . GLU B 1 136 ? 16.516 19.094 -3.947 1 92.81 136 GLU B CA 1
ATOM 2345 C C . GLU B 1 136 ? 16.141 17.938 -4.867 1 92.81 136 GLU B C 1
ATOM 2347 O O . GLU B 1 136 ? 15.055 17.391 -4.762 1 92.81 136 GLU B O 1
ATOM 2352 N N . ALA B 1 137 ? 17.047 17.609 -5.734 1 90.44 137 ALA B N 1
ATOM 2353 C CA . ALA B 1 137 ? 16.797 16.516 -6.664 1 90.44 137 ALA B CA 1
ATOM 2354 C C . ALA B 1 137 ? 16.672 15.188 -5.926 1 90.44 137 ALA B C 1
ATOM 2356 O O . ALA B 1 137 ? 15.812 14.359 -6.258 1 90.44 137 ALA B O 1
ATOM 2357 N N . GLU B 1 138 ? 17.469 15.008 -4.938 1 93.12 138 GLU B N 1
ATOM 2358 C CA . GLU B 1 138 ? 17.422 13.789 -4.141 1 93.12 138 GLU B CA 1
ATOM 2359 C C . GLU B 1 138 ? 16.141 13.727 -3.307 1 93.12 138 GLU B C 1
ATOM 2361 O O . GLU B 1 138 ? 15.617 12.641 -3.051 1 93.12 138 GLU B O 1
ATOM 2366 N N . LEU B 1 139 ? 15.703 14.914 -2.92 1 94.75 139 LEU B N 1
ATOM 2367 C CA . LEU B 1 139 ? 14.547 14.984 -2.037 1 94.75 139 LEU B CA 1
ATOM 2368 C C . LEU B 1 139 ? 13.312 14.406 -2.719 1 94.75 139 LEU B C 1
ATOM 2370 O O . LEU B 1 139 ? 12.539 13.672 -2.098 1 94.75 139 LEU B O 1
ATOM 2374 N N . ASP B 1 140 ? 13.125 14.68 -3.971 1 92.12 140 ASP B N 1
ATOM 2375 C CA . ASP B 1 140 ? 11.969 14.18 -4.695 1 92.12 140 ASP B CA 1
ATOM 2376 C C . ASP B 1 140 ? 11.938 12.648 -4.691 1 92.12 140 ASP B C 1
ATOM 2378 O O . ASP B 1 140 ? 10.891 12.047 -4.477 1 92.12 140 ASP B O 1
ATOM 2382 N N . GLU B 1 141 ? 13.062 12.07 -4.895 1 93.06 141 GLU B N 1
ATOM 2383 C CA . GLU B 1 141 ? 13.172 10.609 -4.906 1 93.06 141 GLU B CA 1
ATOM 2384 C C . GLU B 1 141 ? 12.984 10.031 -3.506 1 93.06 141 GLU B C 1
ATOM 2386 O O . GLU B 1 141 ? 12.359 8.984 -3.34 1 93.06 141 GLU B O 1
ATOM 2391 N N . ILE B 1 142 ? 13.523 10.742 -2.588 1 96.31 142 ILE B N 1
ATOM 2392 C CA . ILE B 1 142 ? 13.422 10.312 -1.199 1 96.31 142 ILE B CA 1
ATOM 2393 C C . ILE B 1 142 ? 11.961 10.367 -0.745 1 96.31 142 ILE B C 1
ATOM 2395 O O . ILE B 1 142 ? 11.477 9.445 -0.086 1 96.31 142 ILE B O 1
ATOM 2399 N N . VAL B 1 143 ? 11.266 11.422 -1.118 1 95.56 143 VAL B N 1
ATOM 2400 C CA . VAL B 1 143 ? 9.859 11.578 -0.763 1 95.56 143 VAL B CA 1
ATOM 2401 C C . VAL B 1 143 ? 9.047 10.422 -1.333 1 95.56 143 VAL B C 1
ATOM 2403 O O . VAL B 1 143 ? 8.227 9.828 -0.63 1 95.56 143 VAL B O 1
ATOM 2406 N N . GLU B 1 144 ? 9.297 10.062 -2.553 1 95.12 144 GLU B N 1
ATOM 2407 C CA . GLU B 1 144 ? 8.547 9 -3.213 1 95.12 144 GLU B CA 1
ATOM 2408 C C . GLU B 1 144 ? 8.711 7.672 -2.479 1 95.12 144 GLU B C 1
ATOM 2410 O O . GLU B 1 144 ? 7.723 7.012 -2.15 1 95.12 144 GLU B O 1
ATOM 2415 N N . ILE B 1 145 ? 9.945 7.32 -2.213 1 96.75 145 ILE B N 1
ATOM 2416 C CA . ILE B 1 145 ? 10.195 6.035 -1.571 1 96.75 145 ILE B CA 1
ATOM 2417 C C . ILE B 1 145 ? 9.672 6.062 -0.137 1 96.75 145 ILE B C 1
ATOM 2419 O O . ILE B 1 145 ? 9.172 5.051 0.366 1 96.75 145 ILE B O 1
ATOM 2423 N N . ALA B 1 146 ? 9.812 7.191 0.541 1 96.5 146 ALA B N 1
ATOM 2424 C CA . ALA B 1 146 ? 9.305 7.328 1.905 1 96.5 146 ALA B CA 1
ATOM 2425 C C . ALA B 1 146 ? 7.793 7.145 1.951 1 96.5 146 ALA B C 1
ATOM 2427 O O . ALA B 1 146 ? 7.273 6.465 2.838 1 96.5 146 ALA B O 1
ATOM 2428 N N . VAL B 1 147 ? 7.109 7.711 1.025 1 93.94 147 VAL B N 1
ATOM 2429 C CA . VAL B 1 147 ? 5.652 7.605 0.976 1 93.94 147 VAL B CA 1
ATOM 2430 C C . VAL B 1 147 ? 5.25 6.164 0.683 1 93.94 147 VAL B C 1
ATOM 2432 O O . VAL B 1 147 ? 4.359 5.613 1.34 1 93.94 147 VAL B O 1
ATOM 2435 N N . ARG B 1 148 ? 5.879 5.551 -0.228 1 92.94 148 ARG B N 1
ATOM 2436 C CA . ARG B 1 148 ? 5.523 4.188 -0.6 1 92.94 148 ARG B CA 1
ATOM 2437 C C . ARG B 1 148 ? 5.77 3.223 0.556 1 92.94 148 ARG B C 1
ATOM 2439 O O . ARG B 1 148 ? 4.879 2.451 0.926 1 92.94 148 ARG B O 1
ATOM 2446 N N . LEU B 1 149 ? 6.895 3.264 1.123 1 95.38 149 LEU B N 1
ATOM 2447 C CA . LEU B 1 149 ? 7.195 2.365 2.232 1 95.38 149 LEU B CA 1
ATOM 2448 C C . LEU B 1 149 ? 6.387 2.74 3.469 1 95.38 149 LEU B C 1
ATOM 2450 O O . LEU B 1 149 ? 5.934 1.862 4.207 1 95.38 149 LEU B O 1
ATOM 2454 N N . GLY B 1 150 ? 6.254 4.043 3.721 1 92.75 150 GLY B N 1
ATOM 2455 C CA . GLY B 1 150 ? 5.43 4.488 4.832 1 92.75 150 GLY B CA 1
ATOM 2456 C C . GLY B 1 150 ? 4 3.994 4.754 1 92.75 150 GLY B C 1
ATOM 2457 O O . GLY B 1 150 ? 3.477 3.438 5.719 1 92.75 150 GLY B O 1
ATOM 2458 N N . LEU B 1 151 ? 3.416 4.184 3.6 1 87.94 151 LEU B N 1
ATOM 2459 C CA . LEU B 1 151 ? 2.057 3.695 3.389 1 87.94 151 LEU B CA 1
ATOM 2460 C C . LEU B 1 151 ? 1.993 2.18 3.545 1 87.94 151 LEU B C 1
ATOM 2462 O O . LEU B 1 151 ? 1.049 1.653 4.137 1 87.94 151 LEU B O 1
ATOM 2466 N N . SER B 1 152 ? 2.932 1.526 3.033 1 88.81 152 SER B N 1
ATOM 2467 C CA . SER B 1 152 ? 2.965 0.069 3.1 1 88.81 152 SER B CA 1
ATOM 2468 C C . SER B 1 152 ? 2.982 -0.419 4.543 1 88.81 152 SER B C 1
ATOM 2470 O O . SER B 1 152 ? 2.25 -1.343 4.902 1 88.81 152 SER B O 1
ATOM 2472 N N . VAL B 1 153 ? 3.801 0.18 5.383 1 90 153 VAL B N 1
ATOM 2473 C CA . VAL B 1 153 ? 3.963 -0.329 6.742 1 90 153 VAL B CA 1
ATOM 2474 C C . VAL B 1 153 ? 2.783 0.112 7.605 1 90 153 VAL B C 1
ATOM 2476 O O . VAL B 1 153 ? 2.514 -0.483 8.648 1 90 153 VAL B O 1
ATOM 2479 N N . VAL B 1 154 ? 2.154 1.136 7.215 1 84.06 154 VAL B N 1
ATOM 2480 C CA . VAL B 1 154 ? 0.96 1.583 7.922 1 84.06 154 VAL B CA 1
ATOM 2481 C C . VAL B 1 154 ? -0.228 0.701 7.543 1 84.06 154 VAL B C 1
ATOM 2483 O O . VAL B 1 154 ? -0.968 0.237 8.414 1 84.06 154 VAL B O 1
ATOM 2486 N N . ALA B 1 155 ? -0.334 0.499 6.277 1 78.75 155 ALA B N 1
ATOM 2487 C CA . ALA B 1 155 ? -1.51 -0.195 5.758 1 78.75 155 ALA B CA 1
ATOM 2488 C C . ALA B 1 155 ? -1.381 -1.705 5.938 1 78.75 155 ALA B C 1
ATOM 2490 O O . ALA B 1 155 ? -2.383 -2.406 6.094 1 78.75 155 ALA B O 1
ATOM 2491 N N . PHE B 1 156 ? -0.187 -2.154 5.91 1 80.69 156 PHE B N 1
ATOM 2492 C CA . PHE B 1 156 ? 0.012 -3.598 5.895 1 80.69 156 PHE B CA 1
ATOM 2493 C C . PHE B 1 156 ? 0.973 -4.023 7 1 80.69 156 PHE B C 1
ATOM 2495 O O . PHE B 1 156 ? 2.188 -3.855 6.871 1 80.69 156 PHE B O 1
ATOM 2502 N N . ASP B 1 157 ? 0.396 -4.645 7.965 1 75.69 157 ASP B N 1
ATOM 2503 C CA . ASP B 1 157 ? 1.226 -5.16 9.047 1 75.69 157 ASP B CA 1
ATOM 2504 C C . ASP B 1 157 ? 1.896 -6.473 8.648 1 75.69 157 ASP B C 1
ATOM 2506 O O . ASP B 1 157 ? 1.34 -7.246 7.867 1 75.69 157 ASP B O 1
ATOM 2510 N N . SER B 1 158 ? 3.055 -6.641 9.055 1 79.75 158 SER B N 1
ATOM 2511 C CA . SER B 1 158 ? 3.787 -7.887 8.859 1 79.75 158 SER B CA 1
ATOM 2512 C C . SER B 1 158 ? 4.672 -8.195 10.062 1 79.75 158 SER B C 1
ATOM 2514 O O . SER B 1 158 ? 5.051 -7.297 10.812 1 79.75 158 SER B O 1
ATOM 2516 N N . ASP B 1 159 ? 4.945 -9.453 10.234 1 78.06 159 ASP B N 1
ATOM 2517 C CA . ASP B 1 159 ? 5.766 -9.891 11.359 1 78.06 159 ASP B CA 1
ATOM 2518 C C . ASP B 1 159 ? 7.172 -9.305 11.281 1 78.06 159 ASP B C 1
ATOM 2520 O O . ASP B 1 159 ? 7.781 -8.992 12.305 1 78.06 159 ASP B O 1
ATOM 2524 N N . LEU B 1 160 ? 7.637 -9.117 10.125 1 77.5 160 LEU B N 1
ATOM 2525 C CA . LEU B 1 160 ? 9.023 -8.703 9.93 1 77.5 160 LEU B CA 1
ATOM 2526 C C . LEU B 1 160 ? 9.219 -7.258 10.383 1 77.5 160 LEU B C 1
ATOM 2528 O O . LEU B 1 160 ? 10.32 -6.879 10.797 1 77.5 160 LEU B O 1
ATOM 2532 N N . VAL B 1 161 ? 8.164 -6.492 10.312 1 81.38 161 VAL B N 1
ATOM 2533 C CA . VAL B 1 161 ? 8.336 -5.082 10.641 1 81.38 161 VAL B CA 1
ATOM 2534 C C . VAL B 1 161 ? 7.336 -4.68 11.727 1 81.38 161 VAL B C 1
ATOM 2536 O O . VAL B 1 161 ? 6.879 -3.537 11.766 1 81.38 161 VAL B O 1
ATOM 2539 N N . HIS B 1 162 ? 7.074 -5.586 12.617 1 83.19 162 HIS B N 1
ATOM 2540 C CA . HIS B 1 162 ? 6.016 -5.367 13.602 1 83.19 162 HIS B CA 1
ATOM 2541 C C . HIS B 1 162 ? 6.453 -4.371 14.672 1 83.19 162 HIS B C 1
ATOM 2543 O O . HIS B 1 162 ? 5.746 -3.4 14.945 1 83.19 162 HIS B O 1
ATOM 2549 N N . SER B 1 163 ? 7.645 -4.535 15.164 1 90.88 163 SER B N 1
ATOM 2550 C CA . SER B 1 163 ? 8.133 -3.602 16.172 1 90.88 163 SER B CA 1
ATOM 2551 C C . SER B 1 163 ? 8.812 -2.398 15.539 1 90.88 163 SER B C 1
ATOM 255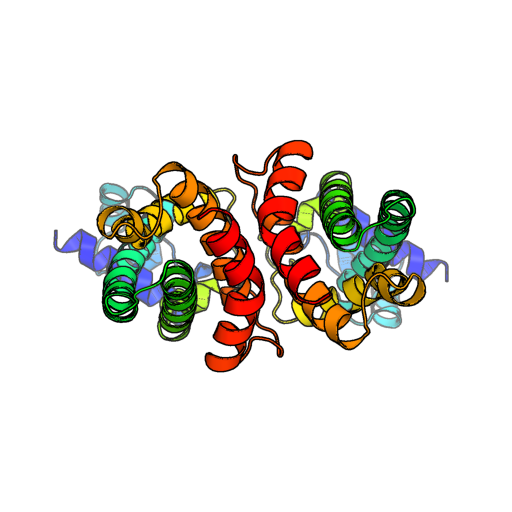3 O O . SER B 1 163 ? 9.281 -2.477 14.398 1 90.88 163 SER B O 1
ATOM 2555 N N . ASP B 1 164 ? 8.891 -1.313 16.312 1 92.75 164 ASP B N 1
ATOM 2556 C CA . ASP B 1 164 ? 9.578 -0.129 15.805 1 92.75 164 ASP B CA 1
ATOM 2557 C C . ASP B 1 164 ? 11.047 -0.427 15.516 1 92.75 164 ASP B C 1
ATOM 2559 O O . ASP B 1 164 ? 11.602 0.044 14.516 1 92.75 164 ASP B O 1
ATOM 2563 N N . ASP B 1 165 ? 11.648 -1.195 16.344 1 94.81 165 ASP B N 1
ATOM 2564 C CA . ASP B 1 165 ? 13.062 -1.522 16.172 1 94.81 165 ASP B CA 1
ATOM 2565 C C . ASP B 1 165 ? 13.281 -2.354 14.914 1 94.81 165 ASP B C 1
ATOM 2567 O O . ASP B 1 165 ? 14.227 -2.109 14.164 1 94.81 165 ASP B O 1
ATOM 2571 N N . SER B 1 166 ? 12.406 -3.311 14.703 1 94.44 166 SER B N 1
ATOM 2572 C CA . SER B 1 166 ? 12.523 -4.129 13.5 1 94.44 166 SER B CA 1
ATOM 2573 C C . SER B 1 166 ? 12.25 -3.305 12.242 1 94.44 166 SER B C 1
ATOM 2575 O O . SER B 1 166 ? 12.891 -3.514 11.211 1 94.44 166 SER B O 1
ATOM 2577 N N . LEU B 1 167 ? 11.336 -2.377 12.398 1 95.75 167 LEU B N 1
ATOM 2578 C CA . LEU B 1 167 ? 11.047 -1.488 11.281 1 95.75 167 LEU B CA 1
ATOM 2579 C C . LEU B 1 167 ? 12.25 -0.607 10.961 1 95.75 167 LEU B C 1
ATOM 2581 O O . LEU B 1 167 ? 12.617 -0.457 9.797 1 95.75 167 LEU B O 1
ATOM 2585 N N . ARG B 1 168 ? 12.883 -0.075 11.953 1 95.81 168 ARG B N 1
ATOM 2586 C CA . ARG B 1 168 ? 14.07 0.745 11.766 1 95.81 168 ARG B CA 1
ATOM 2587 C C . ARG B 1 168 ? 15.172 -0.043 11.07 1 95.81 168 ARG B C 1
ATOM 2589 O O . ARG B 1 168 ? 15.805 0.456 10.133 1 95.81 168 ARG B O 1
ATOM 2596 N N . ALA B 1 169 ? 15.398 -1.252 11.547 1 95.5 169 ALA B N 1
ATOM 2597 C CA . ALA B 1 169 ? 16.438 -2.102 10.969 1 95.5 169 ALA B CA 1
ATOM 2598 C C . ALA B 1 169 ? 16.141 -2.396 9.5 1 95.5 169 ALA B C 1
ATOM 2600 O O . ALA B 1 169 ? 17.031 -2.324 8.656 1 95.5 169 ALA B O 1
ATOM 2601 N N . PHE B 1 170 ? 14.93 -2.676 9.211 1 95.44 170 PHE B N 1
ATOM 2602 C CA . PHE B 1 170 ? 14.484 -2.977 7.859 1 95.44 170 PHE B CA 1
ATOM 2603 C C . PHE B 1 170 ? 14.68 -1.774 6.945 1 95.44 170 PHE B C 1
ATOM 2605 O O . PHE B 1 170 ? 15.273 -1.897 5.867 1 95.44 170 PHE B O 1
ATOM 2612 N N . LEU B 1 171 ? 14.148 -0.645 7.367 1 97.31 171 LEU B N 1
ATOM 2613 C CA . LEU B 1 171 ? 14.234 0.57 6.566 1 97.31 171 LEU B CA 1
ATOM 2614 C C . LEU B 1 171 ? 15.68 0.983 6.352 1 97.31 171 LEU B C 1
ATOM 2616 O O . LEU B 1 171 ? 16.062 1.357 5.242 1 97.31 171 LEU B O 1
ATOM 2620 N N . SER B 1 172 ? 16.5 0.892 7.387 1 96.38 172 SER B N 1
ATOM 2621 C CA . SER B 1 172 ? 17.906 1.278 7.289 1 96.38 172 SER B CA 1
ATOM 2622 C C . SER B 1 172 ? 18.672 0.362 6.34 1 96.38 172 SER B C 1
ATOM 2624 O O . SER B 1 172 ? 19.531 0.82 5.586 1 96.38 172 SER B O 1
ATOM 2626 N N . ARG B 1 173 ? 18.297 -0.845 6.359 1 94.31 173 ARG B N 1
ATOM 2627 C CA . ARG B 1 173 ? 18.922 -1.831 5.492 1 94.31 173 ARG B CA 1
ATOM 2628 C C . ARG B 1 173 ? 18.703 -1.494 4.023 1 94.31 173 ARG B C 1
ATOM 2630 O O . ARG B 1 173 ? 19.609 -1.623 3.201 1 94.31 173 ARG B O 1
ATOM 2637 N N . TRP B 1 174 ? 17.547 -1.069 3.693 1 95.56 174 TRP B N 1
ATOM 2638 C CA . TRP B 1 174 ? 17.172 -0.913 2.293 1 95.56 174 TRP B CA 1
ATOM 2639 C C . TRP B 1 174 ? 17.391 0.521 1.825 1 95.56 174 TRP B C 1
ATOM 2641 O O . TRP B 1 174 ? 17.719 0.756 0.657 1 95.56 174 TRP B O 1
ATOM 2651 N N . LEU B 1 175 ? 17.234 1.488 2.725 1 96.94 175 LEU B N 1
ATOM 2652 C CA . LEU B 1 175 ? 17.328 2.887 2.322 1 96.94 175 LEU B CA 1
ATOM 2653 C C . LEU B 1 175 ? 18.75 3.414 2.518 1 96.94 175 LEU B C 1
ATOM 2655 O O . LEU B 1 175 ? 19.188 4.309 1.792 1 96.94 175 LEU B O 1
ATOM 2659 N N . GLY B 1 176 ? 19.484 2.906 3.502 1 95.31 176 GLY B N 1
ATOM 2660 C CA . GLY B 1 176 ? 20.797 3.404 3.871 1 95.31 176 GLY B CA 1
ATOM 2661 C C . GLY B 1 176 ? 21.781 3.426 2.711 1 95.31 176 GLY B C 1
ATOM 2662 O O . GLY B 1 176 ? 22.281 4.488 2.336 1 95.31 176 GLY B O 1
ATOM 2663 N N . PRO B 1 177 ? 22.047 2.281 2.107 1 94.88 177 PRO B N 1
ATOM 2664 C CA . PRO B 1 177 ? 23 2.225 1.006 1 94.88 177 PRO B CA 1
ATOM 2665 C C . PRO B 1 177 ? 22.609 3.111 -0.173 1 94.88 177 PRO B C 1
ATOM 2667 O O . PRO B 1 177 ? 23.484 3.678 -0.844 1 94.88 177 PRO B O 1
ATOM 2670 N N . ALA B 1 178 ? 21.344 3.232 -0.416 1 93.62 178 ALA B N 1
ATOM 2671 C CA . ALA B 1 178 ? 20.859 4.008 -1.558 1 93.62 178 ALA B CA 1
ATOM 2672 C C . ALA B 1 178 ? 21 5.504 -1.305 1 93.62 178 ALA B C 1
ATOM 2674 O O . ALA B 1 178 ? 21.297 6.273 -2.227 1 93.62 178 ALA B O 1
ATOM 2675 N N . ILE B 1 179 ? 20.734 5.879 -0.126 1 92.75 179 ILE B N 1
ATOM 2676 C CA . ILE B 1 179 ? 20.828 7.293 0.23 1 92.75 179 ILE B CA 1
ATOM 2677 C C . ILE B 1 179 ? 22.281 7.727 0.294 1 92.75 179 ILE B C 1
ATOM 2679 O O . ILE B 1 179 ? 22.625 8.836 -0.117 1 92.75 179 ILE B O 1
ATOM 2683 N N . ARG B 1 180 ? 23.109 6.793 0.713 1 82.25 180 ARG B N 1
ATOM 2684 C CA . ARG B 1 180 ? 24.531 7.098 0.84 1 82.25 180 ARG B CA 1
ATOM 2685 C C . ARG B 1 180 ? 25.219 7.09 -0.523 1 82.25 180 ARG B C 1
ATOM 2687 O O . ARG B 1 180 ? 26.25 7.727 -0.704 1 82.25 180 ARG B O 1
ATOM 2694 N N . SER B 1 181 ? 24.703 6.238 -1.383 1 67.62 181 SER B N 1
ATOM 2695 C CA . SER B 1 181 ? 25.344 6.121 -2.688 1 67.62 181 SER B CA 1
ATOM 2696 C C . SER B 1 181 ? 25.156 7.398 -3.506 1 67.62 181 SER B C 1
ATOM 2698 O O . SER B 1 181 ? 25.875 7.613 -4.488 1 67.62 181 SER B O 1
ATOM 2700 N N . THR B 1 182 ? 24.188 8.188 -3.23 1 55.94 182 THR B N 1
ATOM 2701 C CA . THR B 1 182 ? 24 9.43 -3.963 1 55.94 182 THR B CA 1
ATOM 2702 C C . THR B 1 182 ? 24.938 10.516 -3.436 1 55.94 182 THR B C 1
ATOM 2704 O O . THR B 1 182 ? 25.156 11.531 -4.094 1 55.94 182 THR B O 1
ATOM 2707 N N . SER B 1 183 ? 25.469 10.312 -2.225 1 46.38 183 SER B N 1
ATOM 2708 C CA . SER B 1 183 ? 26.391 11.32 -1.742 1 46.38 183 SER B CA 1
ATOM 2709 C C . SER B 1 183 ? 27.812 11.055 -2.248 1 46.38 183 SER B C 1
ATOM 2711 O O . SER B 1 183 ? 28.219 9.898 -2.375 1 46.38 183 SER B O 1
#

pLDDT: mean 87.11, std 9.87, range [46.22, 97.81]

Solvent-accessible surface area (backbone atoms only — not comparable to full-atom values): 19142 Å² total; per-residue (Å²): 113,69,63,59,50,34,37,32,48,24,41,47,50,32,30,51,72,55,32,58,76,47,54,39,59,66,53,28,15,61,66,39,71,49,50,52,63,55,51,38,72,74,47,60,43,57,64,46,43,52,50,50,35,51,50,55,50,51,56,58,47,47,57,58,29,50,68,69,33,68,79,50,86,44,50,50,53,32,56,42,42,41,38,54,39,45,41,50,49,34,67,68,31,69,52,50,40,50,55,46,41,60,40,52,82,34,60,71,50,38,93,56,32,52,75,52,47,46,60,52,45,40,62,71,52,46,60,38,43,78,70,66,52,37,53,73,74,51,42,58,56,48,35,52,53,47,49,41,52,35,50,35,58,52,57,46,67,45,84,76,49,61,47,72,67,40,33,46,52,51,45,46,54,40,44,33,43,27,58,52,66,74,100,115,68,63,59,50,33,39,33,49,24,41,47,50,32,29,52,74,56,32,57,75,48,56,38,60,66,53,27,15,61,66,38,71,50,52,54,62,55,50,38,72,75,48,60,42,57,66,47,43,51,50,51,36,50,50,54,50,51,55,57,46,47,57,58,29,50,68,68,31,68,81,49,88,44,49,49,52,32,54,43,41,41,38,54,38,48,40,52,49,34,67,71,30,68,54,50,42,51,56,45,41,62,41,52,81,33,60,70,48,39,94,54,29,51,74,52,48,46,60,53,45,39,63,72,50,46,59,38,42,79,70,66,53,36,53,72,75,52,42,59,56,48,34,53,53,46,49,42,52,36,50,34,57,53,57,46,67,46,85,76,49,63,47,72,68,42,33,46,53,51,45,45,52,40,43,32,43,27,56,52,65,75,101

Organism: Rhodococcus erythropolis (NCBI:txid1833)

Radius of gyration: 22.32 Å; Cα contacts (8 Å, |Δi|>4): 439; chains: 2; bounding box: 56×61×36 Å

Secondary structure (DSSP, 8-state):
-HHHHHHHHHHHHHHHHH-GGG--HHHHHHHHTS-HHHHHHHH-SHHHHHHHHHHHHHHHHHHHHHHHHTT--SHHHHHHHHHHHHHHHHHH-HHHHGGGS--TT-GGGSTTHHHHHHHHHHHHHTHHHHTTSS-HHHHHHHHHHHHHHHHHHHH---GGG-SHHHHHHHHHHHHHHHHHHT-/-HHHHHHHHHHHHHHHHH-GGG--HHHHHHHHTS-HHHHHHHH-SHHHHHHHHHHHHHHHHHHHHHHHHTT--SHHHHHHHHHHHHHHHHHH-HHHHGGGS--TT-GGGSTTHHHHHHHHHHHHHTHHHHTTSS-HHHHHHHHHHHHHHHHHHHH---GGG-SHHHHHHHHHHHHHHHHHHT-

InterPro domains:
  IPR001647 DNA-binding HTH domain, TetR-type [PF00440] (7-51)
  IPR001647 DNA-binding HTH domain, TetR-type [PR00455] (7-20)
  IPR001647 DNA-binding HTH domain, TetR-type [PR00455] (28-51)
  IPR001647 DNA-binding HTH domain, TetR-type [PS50977] (1-61)
  IPR009057 Homedomain-like superfamily [SSF46689] (2-68)
  IPR050109 HTH-type, TetR-like transcriptional regulator [PTHR30055] (2-144)